Protein AF-A0A3L9GA65-F1 (afdb_monomer_lite)

Organism: Escherichia coli (NCBI:txid562)

Radius of gyration: 17.18 Å; chains: 1; bounding box: 43×44×36 Å

Foldseek 3Di:
DDDDPDQDDDPDGDDDDPVRVVVVVVLVVVLVVVCVVVVQQDAAEEEEEEQDLVLLLVLQVLLCVVVVHDFDPCCPQQFRHDPPNYTGGHCQGPNNPVVHDRCQQPVVSVLQVLLCLLVVLRAAEYEYEAEFAPNGYQQPLVSNLVSNVNSQVSDDPNRGHAYEYEYHDACPGNNGPVNSVCSCVVSVHHYDHDSNSRSSD

Secondary structure (DSSP, 8-state):
-PPPS-SEETTEE--SSHHHHHHHHHHHHHHHHHHHHH---S--EEEEEESSHHHHHHHHHHHHHHHT----TT-GGGEEEEETTEEEEETTSHHHHTTS--TTT--HHHHHHHHHGGG-TTEEEEEEEEE-STTS-S-HHHHHHHHHHHHHHTS-TTS--EEEEEEES-TTSTT-HHHHHHHHHHTT-EEESSHHHHTT-

pLDDT: mean 95.38, std 5.6, range [65.25, 98.88]

Structure (mmCIF, N/CA/C/O backbone):
data_AF-A0A3L9GA65-F1
#
_entry.id   AF-A0A3L9GA65-F1
#
loop_
_atom_site.group_PDB
_atom_site.id
_atom_site.type_symbol
_atom_site.label_atom_id
_atom_site.label_alt_id
_atom_site.label_comp_id
_atom_site.label_asym_id
_atom_site.label_entity_id
_atom_site.label_seq_id
_atom_site.pdbx_PDB_ins_code
_atom_site.Cartn_x
_atom_site.Cartn_y
_atom_site.Cartn_z
_atom_site.occupancy
_atom_site.B_iso_or_equiv
_atom_site.auth_seq_id
_atom_site.auth_comp_id
_atom_site.auth_asym_id
_atom_site.auth_atom_id
_atom_site.pdbx_PDB_model_num
ATOM 1 N N . GLY A 1 1 ? 26.719 -22.942 -3.211 1.00 67.19 1 GLY A N 1
ATOM 2 C CA . GLY A 1 1 ? 25.763 -22.760 -2.105 1.00 67.19 1 GLY A CA 1
ATOM 3 C C . GLY A 1 1 ? 24.755 -23.886 -2.145 1.00 67.19 1 GLY A C 1
ATOM 4 O O . GLY A 1 1 ? 24.632 -24.520 -3.186 1.00 67.19 1 GLY A O 1
ATOM 5 N N . TYR A 1 2 ? 24.085 -24.158 -1.030 1.00 85.12 2 TYR A N 1
ATOM 6 C CA . TYR A 1 2 ? 22.899 -25.015 -1.013 1.00 85.12 2 TYR A CA 1
ATOM 7 C C . TYR A 1 2 ? 21.704 -24.199 -1.522 1.00 85.12 2 TYR A C 1
ATOM 9 O O . TYR A 1 2 ? 21.506 -23.075 -1.062 1.00 85.12 2 TYR A O 1
ATOM 17 N N . THR A 1 3 ? 20.942 -24.739 -2.472 1.00 90.06 3 THR A N 1
ATOM 18 C CA . THR A 1 3 ? 19.689 -24.130 -2.934 1.00 90.06 3 THR A CA 1
ATOM 19 C C . THR A 1 3 ? 18.545 -24.774 -2.155 1.00 90.06 3 THR A C 1
ATOM 21 O O . THR A 1 3 ? 18.378 -25.991 -2.254 1.00 90.06 3 THR A O 1
ATOM 24 N N . PRO A 1 4 ? 17.791 -24.011 -1.349 1.00 91.38 4 PRO A N 1
ATOM 25 C CA . PRO A 1 4 ? 16.704 -24.566 -0.556 1.00 91.38 4 PRO A CA 1
ATOM 26 C C . PRO A 1 4 ? 15.535 -25.001 -1.450 1.00 91.38 4 PRO A C 1
ATOM 28 O O . PRO A 1 4 ? 15.331 -24.450 -2.529 1.00 91.38 4 PRO A O 1
ATOM 31 N N . ALA A 1 5 ? 14.761 -25.988 -0.991 1.00 91.69 5 ALA A N 1
ATOM 32 C CA . ALA A 1 5 ? 13.579 -26.473 -1.710 1.00 91.69 5 ALA A CA 1
ATOM 33 C C . ALA A 1 5 ? 12.437 -25.440 -1.737 1.00 91.69 5 ALA A C 1
ATOM 35 O O . ALA A 1 5 ? 11.670 -25.395 -2.694 1.00 91.69 5 ALA A O 1
ATOM 36 N N . VAL A 1 6 ? 12.351 -24.606 -0.698 1.00 93.31 6 VAL A N 1
ATOM 37 C CA . VAL A 1 6 ? 11.392 -23.505 -0.557 1.00 93.31 6 VAL A CA 1
ATOM 38 C C . VAL A 1 6 ? 12.113 -22.259 -0.046 1.00 93.31 6 VAL A C 1
ATOM 40 O O . VAL A 1 6 ? 13.107 -22.363 0.673 1.00 93.31 6 VAL A O 1
ATOM 43 N N . ALA A 1 7 ? 11.623 -21.071 -0.403 1.00 91.44 7 ALA A N 1
ATOM 44 C CA . ALA A 1 7 ? 12.199 -19.808 0.072 1.00 91.44 7 ALA A CA 1
ATOM 45 C C . ALA A 1 7 ? 11.846 -19.509 1.543 1.00 91.44 7 ALA A C 1
ATOM 47 O O . ALA A 1 7 ? 12.611 -18.848 2.249 1.00 91.44 7 ALA A O 1
ATOM 48 N N . ARG A 1 8 ? 10.700 -20.017 2.013 1.00 94.50 8 ARG A N 1
ATOM 49 C CA . ARG A 1 8 ? 10.168 -19.815 3.362 1.00 94.50 8 ARG A CA 1
ATOM 50 C C . ARG A 1 8 ? 9.441 -21.072 3.838 1.00 94.50 8 ARG A C 1
ATOM 52 O O . ARG A 1 8 ? 8.725 -21.687 3.054 1.00 94.50 8 ARG A O 1
ATOM 59 N N . ASP A 1 9 ? 9.610 -21.399 5.113 1.00 94.44 9 ASP A N 1
ATOM 60 C CA . ASP A 1 9 ? 8.838 -22.411 5.839 1.00 94.44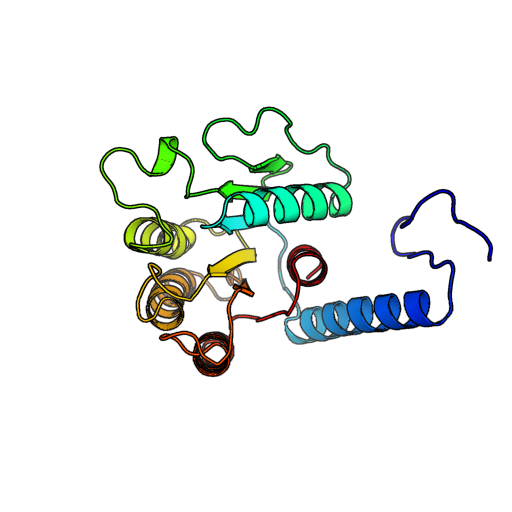 9 ASP A CA 1
ATOM 61 C C . ASP A 1 9 ? 8.438 -21.817 7.197 1.00 94.44 9 ASP A C 1
ATOM 63 O O . ASP A 1 9 ? 9.299 -21.457 7.999 1.00 94.44 9 ASP A O 1
ATOM 67 N N . GLU A 1 10 ? 7.139 -21.596 7.408 1.00 93.25 10 GLU A N 1
ATOM 68 C CA . GLU A 1 10 ? 6.583 -20.883 8.566 1.00 93.25 10 GLU A CA 1
ATOM 69 C C . GLU A 1 10 ? 7.275 -19.527 8.851 1.00 93.25 10 GLU A C 1
ATOM 71 O O . GLU A 1 10 ? 7.068 -18.537 8.134 1.00 93.25 10 GLU A O 1
ATOM 76 N N . ASN A 1 11 ? 8.077 -19.452 9.919 1.00 94.62 11 ASN A N 1
ATOM 77 C CA . ASN A 1 11 ? 8.844 -18.280 10.345 1.00 94.62 11 ASN A CA 1
ATOM 78 C C . ASN A 1 11 ? 10.329 -18.338 9.934 1.00 94.62 11 ASN A C 1
ATOM 80 O O . ASN A 1 11 ? 11.097 -17.443 10.294 1.00 94.62 11 ASN A O 1
ATOM 84 N N . VAL A 1 12 ? 10.740 -19.366 9.191 1.00 96.62 12 VAL A N 1
ATOM 85 C CA . VAL A 1 12 ? 12.110 -19.579 8.720 1.00 96.62 12 VAL A CA 1
ATOM 86 C C . VAL A 1 12 ? 12.232 -19.125 7.268 1.00 96.62 12 VAL A C 1
ATOM 88 O O . VAL A 1 12 ? 11.494 -19.571 6.394 1.00 96.62 12 VAL A O 1
ATOM 91 N N . TRP A 1 13 ? 13.195 -18.241 7.007 1.00 97.31 13 TRP A N 1
ATOM 92 C CA . TRP A 1 13 ? 13.540 -17.775 5.663 1.00 97.31 13 TRP A CA 1
ATOM 93 C C . TRP A 1 13 ? 14.889 -18.356 5.255 1.00 97.31 13 TRP A C 1
ATOM 95 O O . TRP A 1 13 ? 15.870 -18.236 5.994 1.00 97.31 13 TRP A O 1
ATOM 105 N N . PHE A 1 14 ? 14.943 -18.982 4.084 1.00 97.25 14 PHE A N 1
ATOM 106 C CA . PHE A 1 14 ? 16.155 -19.612 3.573 1.00 97.25 14 PHE A CA 1
ATOM 107 C C . PHE A 1 14 ? 16.901 -18.668 2.628 1.00 97.25 14 PHE A C 1
ATOM 109 O O . PHE A 1 14 ? 16.296 -17.926 1.862 1.00 97.25 14 PHE A O 1
ATOM 116 N N . ALA A 1 15 ? 18.231 -18.723 2.668 1.00 96.75 15 ALA A N 1
ATOM 117 C CA . ALA A 1 15 ? 19.115 -17.952 1.801 1.00 96.75 15 ALA A CA 1
ATOM 118 C C . ALA A 1 15 ? 20.251 -18.841 1.290 1.00 96.75 15 ALA A C 1
ATOM 120 O O . ALA A 1 15 ? 20.685 -19.775 1.967 1.00 96.75 15 ALA A O 1
ATOM 121 N N . SER A 1 16 ? 20.750 -18.529 0.100 1.00 96.25 16 SER A N 1
ATOM 122 C CA . SER A 1 16 ? 21.798 -19.287 -0.591 1.00 96.25 16 SER A CA 1
ATOM 123 C C . SER A 1 16 ? 23.161 -18.580 -0.591 1.00 96.25 16 SER A C 1
ATOM 125 O O . SER A 1 16 ? 24.183 -19.192 -0.925 1.00 96.25 16 SER A O 1
ATOM 127 N N . SER A 1 17 ? 23.192 -17.306 -0.177 1.00 96.12 17 SER A N 1
ATOM 128 C CA . SER A 1 17 ? 24.398 -16.485 -0.031 1.00 96.12 17 SER A CA 1
ATOM 129 C C . SER A 1 17 ? 24.372 -15.624 1.240 1.00 96.12 17 SER A C 1
ATOM 131 O O . SER A 1 17 ? 23.317 -15.377 1.822 1.00 96.12 17 SER A O 1
ATOM 133 N N . LEU A 1 18 ? 25.549 -15.160 1.679 1.00 97.50 18 LEU A N 1
ATOM 134 C CA . LEU A 1 18 ? 25.689 -14.337 2.888 1.00 97.50 18 LEU A CA 1
ATOM 135 C C . LEU A 1 18 ? 24.998 -12.970 2.759 1.00 97.50 18 LEU A C 1
ATOM 137 O O . LEU A 1 18 ? 24.344 -12.530 3.700 1.00 97.50 18 LEU A O 1
ATOM 141 N N . ASP A 1 19 ? 25.128 -12.314 1.603 1.00 97.81 19 ASP A N 1
ATOM 142 C CA . ASP A 1 19 ? 24.488 -11.019 1.334 1.00 97.81 19 ASP A CA 1
ATOM 143 C C . ASP A 1 19 ? 22.956 -11.142 1.298 1.00 97.81 19 ASP A C 1
ATOM 145 O O . ASP A 1 19 ? 22.248 -10.375 1.949 1.00 97.81 19 ASP A O 1
ATOM 149 N N . GLU A 1 20 ? 22.440 -12.180 0.634 1.00 97.00 20 GLU A N 1
ATOM 150 C CA . GLU A 1 20 ? 21.007 -12.483 0.612 1.00 97.00 20 GLU A CA 1
ATOM 151 C C . GLU A 1 20 ? 20.456 -12.714 2.026 1.00 97.00 20 GLU A C 1
ATOM 153 O O . GLU A 1 20 ? 19.428 -12.137 2.390 1.00 97.00 20 GLU A O 1
ATOM 158 N N . ALA A 1 21 ? 21.169 -13.502 2.840 1.00 97.62 21 ALA A N 1
ATOM 159 C CA . ALA A 1 21 ? 20.804 -13.746 4.232 1.00 97.62 21 ALA A CA 1
ATOM 160 C C . ALA A 1 21 ? 20.762 -12.440 5.042 1.00 97.62 21 ALA A C 1
ATOM 162 O O . ALA A 1 21 ? 19.819 -12.213 5.801 1.00 97.62 21 ALA A O 1
ATOM 163 N N . ALA A 1 22 ? 21.745 -11.552 4.852 1.00 98.19 22 ALA A N 1
ATOM 164 C CA . ALA A 1 22 ? 21.785 -10.254 5.518 1.00 98.19 22 ALA A CA 1
ATOM 165 C C . ALA A 1 22 ? 20.621 -9.346 5.086 1.00 98.19 22 ALA A C 1
ATOM 167 O O . ALA A 1 22 ? 19.957 -8.751 5.936 1.00 98.19 22 ALA A O 1
ATOM 168 N N . ARG A 1 23 ? 20.310 -9.276 3.784 1.00 98.12 23 ARG A N 1
ATOM 169 C CA . ARG A 1 23 ? 19.188 -8.481 3.259 1.00 98.12 23 ARG A CA 1
ATOM 170 C C . ARG A 1 23 ? 17.845 -8.956 3.818 1.00 98.12 23 ARG A C 1
ATOM 172 O O . ARG A 1 23 ? 17.035 -8.121 4.228 1.00 98.12 23 ARG A O 1
ATOM 179 N N . LEU A 1 24 ? 17.625 -10.273 3.867 1.00 98.00 24 LEU A N 1
ATOM 180 C CA . LEU A 1 24 ? 16.434 -10.878 4.474 1.00 98.00 24 LEU A CA 1
ATOM 181 C C . LEU A 1 24 ? 16.360 -10.582 5.974 1.00 98.00 24 LEU A C 1
ATOM 183 O O . LEU A 1 24 ? 15.325 -10.127 6.453 1.00 98.00 24 LEU A O 1
ATOM 187 N N . ALA A 1 25 ? 17.463 -10.745 6.708 1.00 98.19 25 ALA A N 1
ATOM 188 C CA . ALA A 1 25 ? 17.511 -10.428 8.134 1.00 98.19 25 ALA A CA 1
ATOM 189 C C . ALA A 1 25 ? 17.179 -8.952 8.410 1.00 98.19 25 ALA A C 1
ATOM 191 O O . ALA A 1 25 ? 16.400 -8.650 9.314 1.00 98.19 25 ALA A O 1
ATOM 192 N N . CYS A 1 26 ? 17.706 -8.020 7.609 1.00 98.31 26 CYS A N 1
ATOM 193 C CA . CYS A 1 26 ? 17.377 -6.601 7.729 1.00 98.31 26 CYS A CA 1
ATOM 194 C C . CYS A 1 26 ? 15.901 -6.312 7.420 1.00 98.31 26 CYS A C 1
ATOM 196 O O . CYS A 1 26 ? 15.298 -5.503 8.121 1.00 98.31 26 CYS A O 1
ATOM 198 N N . LEU A 1 27 ? 15.316 -6.958 6.404 1.00 98.12 27 LEU A N 1
ATOM 199 C CA . LEU A 1 27 ? 13.887 -6.842 6.089 1.00 98.12 27 LEU A CA 1
ATOM 200 C C . LEU A 1 27 ? 13.019 -7.308 7.266 1.00 98.12 27 LEU A C 1
ATOM 202 O O . LEU A 1 27 ? 12.190 -6.545 7.759 1.00 98.12 27 LEU A O 1
ATOM 206 N N . LEU A 1 28 ? 13.262 -8.525 7.760 1.00 98.00 28 LEU A N 1
ATOM 207 C CA . LEU A 1 28 ? 12.523 -9.103 8.885 1.00 98.00 28 LEU A CA 1
ATOM 208 C C . LEU A 1 28 ? 12.680 -8.268 10.159 1.00 98.00 28 LEU A C 1
ATOM 210 O O . LEU A 1 28 ? 11.716 -8.082 10.902 1.00 98.00 28 LEU A O 1
ATOM 214 N N . SER A 1 29 ? 13.877 -7.721 10.389 1.00 98.25 29 SER A N 1
ATOM 215 C CA . SER A 1 29 ? 14.158 -6.827 11.511 1.00 98.25 29 SER A CA 1
ATOM 216 C C . SER A 1 29 ? 13.338 -5.536 11.438 1.00 98.25 29 SER A C 1
ATOM 218 O O . SER A 1 29 ? 12.686 -5.185 12.420 1.00 98.25 29 SER A O 1
ATOM 220 N N . ARG A 1 30 ? 13.291 -4.858 10.279 1.00 97.94 30 ARG A N 1
ATOM 221 C CA . ARG A 1 30 ? 12.487 -3.632 10.101 1.00 97.94 30 ARG A CA 1
ATOM 222 C C . ARG A 1 30 ? 10.999 -3.884 10.321 1.00 97.94 30 ARG A C 1
ATOM 224 O O . ARG A 1 30 ? 10.368 -3.140 11.072 1.00 97.94 30 ARG A O 1
ATOM 231 N N . VAL A 1 31 ? 10.466 -4.951 9.721 1.00 96.94 31 VAL A N 1
ATOM 232 C CA . VAL A 1 31 ? 9.058 -5.344 9.882 1.00 96.94 31 VAL A CA 1
ATOM 233 C C . VAL A 1 31 ? 8.740 -5.630 11.349 1.00 96.94 31 VAL A C 1
ATOM 235 O O . VAL A 1 31 ? 7.813 -5.050 11.910 1.00 96.94 31 VAL A O 1
ATOM 238 N N . THR A 1 32 ? 9.555 -6.459 12.005 1.00 97.12 32 THR A N 1
ATOM 239 C CA . THR A 1 32 ? 9.359 -6.821 13.417 1.00 97.12 32 THR A CA 1
ATOM 240 C C . THR A 1 32 ? 9.453 -5.600 14.328 1.00 97.12 32 THR A C 1
ATOM 242 O O . THR A 1 32 ? 8.609 -5.416 15.203 1.00 97.12 32 THR A O 1
ATOM 245 N N . ALA A 1 33 ? 10.445 -4.731 14.114 1.00 96.75 33 ALA A N 1
ATOM 246 C CA . ALA A 1 33 ? 10.622 -3.516 14.902 1.00 96.75 33 ALA A CA 1
ATOM 247 C C . ALA A 1 33 ? 9.409 -2.585 14.785 1.00 96.75 33 ALA A C 1
ATOM 249 O O . ALA A 1 33 ? 8.899 -2.109 15.800 1.00 96.75 33 ALA A O 1
ATOM 250 N N . ARG A 1 34 ? 8.904 -2.366 13.564 1.00 95.75 34 ARG A N 1
ATOM 251 C CA . ARG A 1 34 ? 7.749 -1.494 13.331 1.00 95.75 34 ARG A CA 1
ATOM 252 C C . ARG A 1 34 ? 6.460 -2.103 13.887 1.00 95.75 34 ARG A C 1
ATOM 254 O O . ARG A 1 34 ? 5.726 -1.407 14.583 1.00 95.75 34 ARG A O 1
ATOM 261 N N . ARG A 1 35 ? 6.221 -3.403 13.680 1.00 94.94 35 ARG A N 1
ATOM 262 C CA . ARG A 1 35 ? 5.079 -4.117 14.276 1.00 94.94 35 ARG A CA 1
ATOM 263 C C . ARG A 1 35 ? 5.087 -4.034 15.805 1.00 94.94 35 ARG A C 1
ATOM 265 O O . ARG A 1 35 ? 4.041 -3.791 16.402 1.00 94.94 35 ARG A O 1
ATOM 272 N N . ASN A 1 36 ? 6.251 -4.189 16.436 1.00 95.38 36 ASN A N 1
ATOM 273 C CA . ASN A 1 36 ? 6.391 -4.087 17.891 1.00 95.38 36 ASN A CA 1
ATOM 274 C C . ASN A 1 36 ? 6.159 -2.661 18.406 1.00 95.38 36 ASN A C 1
ATOM 276 O O . ASN A 1 36 ? 5.580 -2.499 19.475 1.00 95.38 36 ASN A O 1
ATOM 280 N N . ALA A 1 37 ? 6.580 -1.639 17.655 1.00 93.38 37 ALA A N 1
ATOM 281 C CA . ALA A 1 37 ? 6.326 -0.241 18.000 1.00 93.38 37 ALA A CA 1
ATOM 282 C C . ALA A 1 37 ? 4.838 0.133 17.883 1.00 93.38 37 ALA A C 1
ATOM 284 O O . ALA A 1 37 ? 4.342 0.916 18.687 1.00 93.38 37 ALA A O 1
ATOM 285 N N . ILE A 1 38 ? 4.129 -0.440 16.903 1.00 91.25 38 ILE A N 1
ATOM 286 C CA . ILE A 1 38 ? 2.681 -0.255 16.727 1.00 91.25 38 ILE A CA 1
ATOM 287 C C . ILE A 1 38 ? 1.886 -1.014 17.802 1.00 91.25 38 ILE A C 1
ATOM 289 O O . ILE A 1 38 ? 0.867 -0.511 18.267 1.00 91.25 38 ILE A O 1
ATOM 293 N N . ALA A 1 39 ? 2.343 -2.215 18.180 1.00 88.81 39 ALA A N 1
ATOM 294 C CA . ALA A 1 39 ? 1.694 -3.112 19.141 1.00 88.81 39 ALA A CA 1
ATOM 295 C C . ALA A 1 39 ? 0.189 -3.328 18.846 1.00 88.81 39 ALA A C 1
ATOM 297 O O . ALA A 1 39 ? -0.665 -2.925 19.639 1.00 88.81 39 ALA A O 1
ATOM 298 N N . PRO A 1 40 ? -0.167 -3.946 17.699 1.00 84.62 40 PRO A N 1
ATOM 299 C CA . PRO A 1 40 ? -1.559 -4.079 17.280 1.00 84.62 40 PRO A CA 1
ATOM 300 C C . PRO A 1 40 ? -2.388 -4.860 18.308 1.00 84.62 40 PRO A C 1
ATOM 302 O O . PRO A 1 40 ? -2.044 -5.977 18.691 1.00 84.62 40 PRO A O 1
ATOM 305 N N . VAL A 1 41 ? -3.502 -4.262 18.736 1.00 80.56 41 VAL A N 1
ATOM 306 C CA . VAL A 1 41 ? -4.331 -4.743 19.859 1.00 80.56 41 VAL A CA 1
ATOM 307 C C . VAL A 1 41 ? -5.476 -5.678 19.448 1.00 80.56 41 VAL A C 1
ATOM 309 O O . VAL A 1 41 ? -6.121 -6.275 20.307 1.00 80.56 41 VAL A O 1
ATOM 312 N N . SER A 1 42 ? -5.756 -5.804 18.149 1.00 86.31 42 SER A N 1
ATOM 313 C CA . SER A 1 42 ? -6.861 -6.608 17.612 1.00 86.31 42 SER A CA 1
ATOM 314 C C . SER A 1 42 ? -6.579 -7.085 16.186 1.00 86.31 42 SER A C 1
ATOM 316 O O . SER A 1 42 ? -5.905 -6.399 15.412 1.00 86.31 42 SER A O 1
ATOM 318 N N . SER A 1 43 ? -7.102 -8.264 15.843 1.00 92.00 43 SER A N 1
ATOM 319 C CA . SER A 1 43 ? -7.040 -8.831 14.494 1.00 92.00 43 SER A CA 1
ATOM 320 C C . SER A 1 43 ? -8.047 -8.174 13.545 1.00 92.00 43 SER A C 1
ATOM 322 O O . SER A 1 43 ? -8.963 -7.464 13.961 1.00 92.00 43 SER A O 1
ATOM 324 N N . GLY A 1 44 ? -7.869 -8.426 12.250 1.00 95.56 44 GLY A N 1
ATOM 325 C CA . GLY A 1 44 ? -8.829 -8.117 11.196 1.00 95.56 44 GLY A CA 1
ATOM 326 C C . GLY A 1 44 ? -8.143 -8.074 9.835 1.00 95.56 44 GLY A C 1
ATOM 327 O O . GLY A 1 44 ? -7.075 -8.658 9.663 1.00 95.56 44 GLY A O 1
ATOM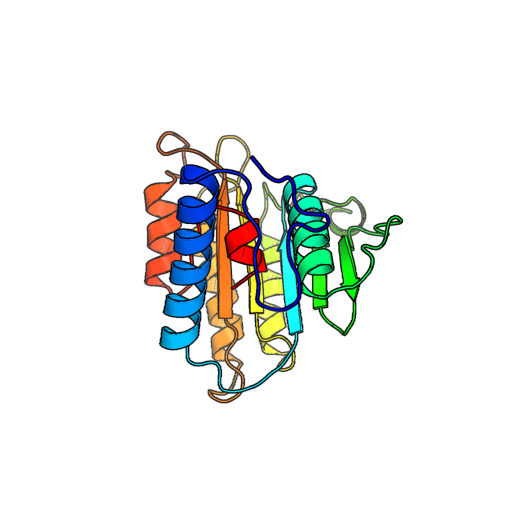 328 N N . PHE A 1 45 ? -8.764 -7.402 8.874 1.00 97.88 45 PHE A N 1
ATOM 329 C CA . PHE A 1 45 ? -8.449 -7.582 7.462 1.00 97.88 45 PHE A CA 1
ATOM 330 C C . PHE A 1 45 ? -7.539 -6.500 6.882 1.00 97.88 45 PHE A C 1
ATOM 332 O O . PHE A 1 45 ? -7.442 -5.379 7.402 1.00 97.88 45 PHE A O 1
ATOM 339 N N . ILE A 1 46 ? -6.910 -6.861 5.765 1.00 98.44 46 ILE A N 1
ATOM 340 C CA . ILE A 1 46 ? -6.099 -5.984 4.918 1.00 98.44 46 ILE A CA 1
ATOM 341 C C . ILE A 1 46 ? -6.976 -5.522 3.756 1.00 98.44 46 ILE A C 1
ATOM 343 O O . ILE A 1 46 ? -7.680 -6.330 3.159 1.00 98.44 46 ILE A O 1
ATOM 347 N N . CYS A 1 47 ? -6.922 -4.237 3.427 1.00 98.69 47 CYS A N 1
ATOM 348 C CA . CYS A 1 47 ? -7.515 -3.678 2.220 1.00 98.69 47 CYS A CA 1
ATOM 349 C C . CYS A 1 47 ? -6.441 -2.894 1.461 1.00 98.69 47 CYS A C 1
ATOM 351 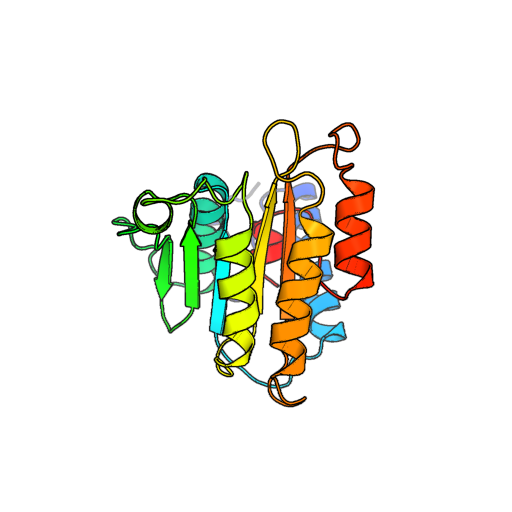O O . CYS A 1 47 ? -5.954 -1.877 1.947 1.00 98.69 47 CYS A O 1
ATOM 353 N N . GLY A 1 48 ? -6.043 -3.368 0.287 1.00 98.69 48 GLY A N 1
ATOM 354 C CA . GLY A 1 48 ? -5.173 -2.653 -0.635 1.00 98.69 48 GLY A CA 1
ATOM 355 C C . GLY A 1 48 ? -5.993 -1.868 -1.639 1.00 98.69 48 GLY A C 1
ATOM 356 O O . GLY A 1 48 ? -6.808 -2.447 -2.349 1.00 98.69 48 GLY A O 1
ATOM 357 N N . LEU A 1 49 ? -5.764 -0.560 -1.712 1.00 98.75 49 LEU A N 1
ATOM 358 C CA . LEU A 1 49 ? -6.405 0.324 -2.682 1.00 98.75 49 LEU A CA 1
ATOM 359 C C . LEU A 1 49 ? -5.323 0.897 -3.587 1.00 98.75 49 LEU A C 1
ATOM 361 O O . LEU A 1 49 ? -4.743 1.937 -3.262 1.00 98.75 49 LEU A O 1
ATOM 365 N N . TYR A 1 50 ? -5.031 0.202 -4.683 1.00 98.62 50 TYR A N 1
ATOM 366 C CA . TYR A 1 50 ? -3.931 0.526 -5.582 1.00 98.62 50 TYR A CA 1
ATOM 367 C C . TYR A 1 50 ? -4.387 1.348 -6.788 1.00 98.62 50 TYR A C 1
ATOM 369 O O . TYR A 1 50 ? -5.535 1.259 -7.216 1.00 98.62 50 TYR A O 1
ATOM 377 N N . THR A 1 51 ? -3.485 2.166 -7.327 1.00 97.56 51 THR A N 1
ATOM 378 C CA . THR A 1 51 ? -3.724 2.978 -8.532 1.00 97.56 51 THR A CA 1
ATOM 379 C C . THR A 1 51 ? -2.958 2.495 -9.759 1.00 97.56 51 THR A C 1
ATOM 381 O O . THR A 1 51 ? -3.372 2.800 -10.873 1.00 97.56 51 THR A O 1
ATOM 384 N N . GLY A 1 52 ? -1.848 1.775 -9.572 1.00 95.75 52 GLY A N 1
ATOM 385 C CA . GLY A 1 52 ? -1.110 1.112 -10.642 1.00 95.75 52 GLY A CA 1
ATOM 386 C C . GLY A 1 52 ? -1.348 -0.397 -10.648 1.00 95.75 52 GLY A C 1
ATOM 387 O O . GLY A 1 52 ? -0.932 -1.085 -9.714 1.00 95.75 52 GLY A O 1
ATOM 388 N N . GLY A 1 53 ? -1.922 -0.926 -11.731 1.00 95.00 53 GLY A N 1
ATOM 389 C CA . GLY A 1 53 ? -2.302 -2.340 -11.825 1.00 95.00 53 GLY A CA 1
ATOM 390 C C . GLY A 1 53 ? -1.162 -3.339 -11.614 1.00 95.00 53 GLY A C 1
ATOM 391 O O . GLY A 1 53 ? -1.324 -4.304 -10.875 1.00 95.00 53 GLY A O 1
ATOM 392 N N . THR A 1 54 ? 0.041 -3.088 -12.147 1.00 96.50 54 THR A N 1
ATOM 393 C CA . THR A 1 54 ? 1.200 -3.971 -11.890 1.00 96.50 54 THR A CA 1
ATOM 394 C C . THR A 1 54 ? 1.594 -3.999 -10.412 1.00 96.50 54 THR A C 1
ATOM 396 O O . THR A 1 54 ? 1.952 -5.052 -9.893 1.00 96.50 54 THR A O 1
ATOM 399 N N . LEU A 1 55 ? 1.504 -2.859 -9.717 1.00 98.19 55 LEU A N 1
ATOM 400 C CA . LEU A 1 55 ? 1.801 -2.787 -8.284 1.00 98.19 55 LEU A CA 1
ATOM 401 C C . LEU A 1 55 ? 0.737 -3.531 -7.471 1.00 98.19 55 LEU A C 1
ATOM 403 O O . LEU A 1 55 ? 1.079 -4.209 -6.505 1.00 98.19 55 LEU A O 1
ATOM 407 N N . ALA A 1 56 ? -0.530 -3.430 -7.884 1.00 97.50 56 ALA A N 1
ATOM 408 C CA . ALA A 1 56 ? -1.639 -4.162 -7.283 1.00 97.50 56 ALA A CA 1
ATOM 409 C C . ALA A 1 56 ? -1.460 -5.681 -7.442 1.00 97.50 56 ALA A C 1
ATOM 411 O O . ALA A 1 56 ? -1.546 -6.413 -6.458 1.00 97.50 56 ALA A O 1
ATOM 412 N N . ALA A 1 57 ? -1.136 -6.145 -8.652 1.00 95.75 57 ALA A N 1
ATOM 413 C CA . ALA A 1 57 ? -0.919 -7.558 -8.952 1.00 95.75 57 ALA A CA 1
ATOM 414 C C . ALA A 1 57 ? 0.290 -8.143 -8.197 1.00 95.75 57 ALA A C 1
ATOM 416 O O . ALA A 1 57 ? 0.197 -9.222 -7.614 1.00 95.75 57 ALA A O 1
ATOM 417 N N . GLU A 1 58 ? 1.420 -7.425 -8.140 1.00 97.31 58 GLU A N 1
ATOM 418 C CA . GLU A 1 58 ? 2.587 -7.879 -7.370 1.00 97.31 58 GLU A CA 1
ATOM 419 C C . GLU A 1 58 ? 2.283 -7.922 -5.864 1.00 97.31 58 GLU A C 1
ATOM 421 O O . GLU A 1 58 ? 2.612 -8.903 -5.195 1.00 97.31 58 GLU A O 1
ATOM 426 N N . ALA A 1 59 ? 1.608 -6.900 -5.327 1.00 97.94 59 ALA A N 1
ATOM 427 C CA . ALA A 1 59 ? 1.197 -6.884 -3.925 1.00 97.94 59 ALA A CA 1
ATOM 428 C C . ALA A 1 59 ? 0.239 -8.039 -3.590 1.00 97.94 59 ALA A C 1
ATOM 430 O O . ALA A 1 59 ? 0.384 -8.659 -2.537 1.00 97.94 59 ALA A O 1
ATOM 431 N N . ALA A 1 60 ? -0.700 -8.349 -4.488 1.00 96.62 60 ALA A N 1
ATOM 432 C CA . ALA A 1 60 ? -1.611 -9.479 -4.355 1.00 96.62 60 ALA A CA 1
ATOM 433 C C . ALA A 1 60 ? -0.866 -10.816 -4.309 1.00 96.62 60 ALA A C 1
ATOM 435 O O . ALA A 1 60 ? -1.064 -11.576 -3.365 1.00 96.62 60 ALA A O 1
ATOM 436 N N . GLY A 1 61 ? 0.047 -11.073 -5.252 1.00 95.56 61 GLY A N 1
ATOM 437 C CA . GLY A 1 61 ? 0.835 -12.309 -5.272 1.00 95.56 61 GLY A CA 1
ATOM 438 C C . GLY A 1 61 ? 1.734 -12.473 -4.041 1.00 95.56 61 GLY A C 1
ATOM 439 O O . GLY A 1 61 ? 1.808 -13.555 -3.458 1.00 95.56 61 GLY A O 1
ATOM 440 N N . LEU A 1 62 ? 2.381 -11.389 -3.594 1.00 96.81 62 LEU A N 1
ATOM 441 C CA . LEU A 1 62 ? 3.195 -11.396 -2.374 1.00 96.81 62 LEU A CA 1
ATOM 442 C C . LEU A 1 62 ? 2.348 -11.679 -1.128 1.00 96.81 62 LEU A C 1
ATOM 444 O O . LEU A 1 62 ? 2.716 -12.526 -0.312 1.00 96.81 62 LEU A O 1
ATOM 448 N N . LEU A 1 63 ? 1.206 -10.999 -0.987 1.00 96.75 63 LEU A N 1
ATOM 449 C CA . LEU A 1 63 ? 0.312 -11.192 0.151 1.00 96.75 63 LEU A CA 1
ATOM 450 C C . LEU A 1 63 ? -0.307 -12.596 0.154 1.00 96.75 63 LEU A C 1
ATOM 452 O O . LEU A 1 63 ? -0.342 -13.233 1.205 1.00 96.75 63 LEU A O 1
ATOM 456 N N . ALA A 1 64 ? -0.718 -13.110 -1.007 1.00 95.38 64 ALA A N 1
ATOM 457 C CA . ALA A 1 64 ? -1.219 -14.473 -1.158 1.00 95.38 64 ALA A CA 1
ATOM 458 C C . ALA A 1 64 ? -0.181 -15.503 -0.677 1.00 95.38 64 ALA A C 1
ATOM 460 O O . ALA A 1 64 ? -0.481 -16.353 0.163 1.00 95.38 64 ALA A O 1
ATOM 461 N N . GLY A 1 65 ? 1.083 -15.337 -1.087 1.00 94.44 65 GLY A N 1
ATOM 462 C CA . GLY A 1 65 ? 2.196 -16.163 -0.617 1.00 94.44 65 GLY A CA 1
ATOM 463 C C . GLY A 1 65 ? 2.464 -16.056 0.891 1.00 94.44 65 GLY A C 1
ATOM 464 O O . GLY A 1 65 ? 2.861 -17.039 1.516 1.00 94.44 65 GLY A O 1
ATOM 465 N N . HIS A 1 66 ? 2.230 -14.894 1.511 1.00 94.25 66 HIS A N 1
ATOM 466 C CA . HIS A 1 66 ? 2.346 -14.733 2.966 1.00 94.25 66 HIS A CA 1
ATOM 467 C C . HIS A 1 66 ? 1.202 -15.390 3.746 1.00 94.25 66 HIS A C 1
ATOM 469 O O . HIS A 1 66 ? 1.436 -15.836 4.872 1.00 94.25 66 HIS A O 1
ATOM 475 N N . LEU A 1 67 ? -0.002 -15.422 3.169 1.00 92.50 67 LEU A N 1
ATOM 476 C CA . LEU A 1 67 ? -1.203 -16.019 3.758 1.00 92.50 67 LEU A CA 1
ATOM 477 C C . LEU A 1 67 ? -1.321 -17.525 3.469 1.00 92.50 67 LEU A C 1
ATOM 479 O O . LEU A 1 67 ? -2.058 -18.215 4.166 1.00 92.50 67 LEU A O 1
ATOM 483 N N . GLY A 1 68 ? -0.581 -18.044 2.483 1.00 92.75 68 GLY A N 1
ATOM 484 C CA . GLY A 1 68 ? -0.693 -19.437 2.045 1.00 92.75 68 GLY A CA 1
ATOM 485 C C . GLY A 1 68 ? -1.980 -19.708 1.264 1.00 92.75 68 GLY A C 1
ATOM 486 O O . GLY A 1 68 ? -2.532 -20.802 1.358 1.00 92.75 68 GLY A O 1
ATOM 487 N N . VAL A 1 69 ? -2.466 -18.705 0.530 1.00 91.25 69 VAL A N 1
ATOM 488 C CA . VAL A 1 69 ? -3.663 -18.782 -0.318 1.00 91.25 69 VAL A CA 1
ATOM 489 C C . VAL A 1 69 ? -3.268 -18.651 -1.786 1.00 91.25 69 VAL A C 1
ATOM 491 O O . VAL A 1 69 ? -2.229 -18.074 -2.106 1.00 91.25 69 VAL A O 1
ATOM 494 N N . GLU A 1 70 ? -4.097 -19.178 -2.680 1.00 81.06 70 GLU A N 1
ATOM 495 C CA . GLU A 1 70 ? -3.922 -18.987 -4.121 1.00 81.06 70 GLU A CA 1
ATOM 496 C C . GLU A 1 70 ? -4.370 -17.570 -4.509 1.00 81.06 70 GLU A C 1
ATOM 498 O O . GLU A 1 70 ? -5.405 -17.090 -4.038 1.00 81.06 70 GLU A O 1
ATOM 503 N N . ALA A 1 71 ? -3.596 -16.895 -5.360 1.00 69.25 71 ALA A N 1
ATOM 504 C CA . ALA A 1 71 ? -4.057 -15.663 -5.994 1.00 69.25 71 ALA A CA 1
ATOM 505 C C . ALA A 1 71 ? -5.137 -16.010 -7.037 1.00 69.25 71 ALA A C 1
ATOM 507 O O . ALA A 1 71 ? -5.042 -17.035 -7.711 1.00 69.25 71 ALA A O 1
ATOM 508 N N . ASP A 1 72 ? -6.181 -15.189 -7.155 1.00 68.44 72 ASP A N 1
ATOM 509 C CA . ASP A 1 72 ? -7.241 -15.418 -8.142 1.00 68.44 72 ASP A CA 1
ATOM 510 C C . ASP A 1 72 ? -6.756 -15.015 -9.537 1.00 68.44 72 ASP A C 1
ATOM 512 O O . ASP A 1 72 ? -6.735 -13.836 -9.870 1.00 68.44 72 ASP A O 1
ATOM 516 N N . ASP A 1 73 ? -6.429 -15.993 -10.380 1.00 65.25 73 ASP A N 1
ATOM 517 C CA . ASP A 1 73 ? -5.957 -15.760 -11.749 1.00 65.25 73 ASP A CA 1
ATOM 518 C C . ASP A 1 73 ? -6.924 -14.928 -12.612 1.00 65.25 73 ASP A C 1
ATOM 520 O O . ASP A 1 73 ? -6.504 -14.303 -13.594 1.00 65.25 73 ASP A O 1
ATOM 524 N N . THR A 1 74 ? -8.222 -14.923 -12.286 1.00 69.56 74 THR A N 1
ATOM 525 C CA . THR A 1 74 ? -9.241 -14.255 -13.105 1.00 69.56 74 THR A CA 1
ATOM 526 C C . THR A 1 74 ? -9.311 -12.750 -12.876 1.00 69.56 74 THR A C 1
ATOM 528 O O . THR A 1 74 ? -9.788 -12.043 -13.767 1.00 69.56 74 THR A O 1
ATOM 531 N N . HIS A 1 75 ? -8.816 -12.268 -11.727 1.00 77.19 75 HIS A N 1
ATOM 532 C CA . HIS A 1 75 ? -8.715 -10.858 -11.337 1.00 77.19 75 HIS A CA 1
ATOM 533 C C . HIS A 1 75 ? -9.922 -9.992 -11.763 1.00 77.19 75 HIS A C 1
ATOM 535 O O . HIS A 1 75 ? -9.779 -8.892 -12.308 1.00 77.19 75 HIS A O 1
ATOM 541 N N . HIS A 1 76 ? -11.138 -10.518 -11.596 1.00 84.31 76 HIS A N 1
ATOM 542 C CA . HIS A 1 76 ? -12.334 -9.946 -12.209 1.00 84.31 76 HIS A CA 1
ATOM 543 C C . HIS A 1 76 ? -12.645 -8.550 -11.638 1.00 84.31 76 HIS A C 1
ATOM 545 O O . HIS A 1 76 ? -12.730 -8.373 -10.423 1.00 84.31 76 HIS A O 1
ATOM 551 N N . HIS A 1 77 ? -12.870 -7.561 -12.513 1.00 90.38 77 HIS A N 1
ATOM 552 C CA . HIS A 1 77 ? -13.188 -6.171 -12.137 1.00 90.38 77 HIS A CA 1
ATOM 553 C C . HIS A 1 77 ? -12.145 -5.515 -11.210 1.00 90.38 77 HIS A C 1
ATOM 555 O O . HIS A 1 77 ? -12.499 -4.890 -10.205 1.00 90.38 77 HIS A O 1
ATOM 561 N N . GLY A 1 78 ? -10.856 -5.701 -11.498 1.00 91.06 78 GLY A N 1
ATOM 562 C CA . GLY A 1 78 ? -9.770 -5.105 -10.719 1.00 91.06 78 GLY A CA 1
ATOM 563 C C . GLY A 1 78 ? -9.564 -5.716 -9.327 1.00 91.06 78 GLY A C 1
ATOM 564 O O . GLY A 1 78 ? -8.744 -5.210 -8.564 1.00 91.06 78 GLY A O 1
ATOM 565 N N . MET A 1 79 ? -10.280 -6.781 -8.951 1.00 95.25 79 MET A N 1
ATOM 566 C CA . MET A 1 79 ? -10.040 -7.482 -7.687 1.00 95.25 79 MET A CA 1
ATOM 567 C C . MET A 1 79 ? -8.806 -8.375 -7.823 1.00 95.25 79 MET A C 1
ATOM 569 O O . MET A 1 79 ? -8.878 -9.442 -8.419 1.00 95.25 79 MET A O 1
ATOM 573 N N . MET A 1 80 ? -7.671 -7.932 -7.283 1.00 94.81 80 MET A N 1
ATOM 574 C CA . MET A 1 80 ? -6.389 -8.623 -7.435 1.00 94.81 80 MET A CA 1
ATOM 575 C C . MET A 1 80 ? -6.198 -9.768 -6.426 1.00 94.81 80 MET A C 1
ATOM 577 O O . MET A 1 80 ? -5.482 -10.728 -6.684 1.00 94.81 80 MET A O 1
ATOM 581 N N . LEU A 1 81 ? -6.829 -9.661 -5.257 1.00 95.12 81 LEU A N 1
ATOM 582 C CA . LEU A 1 81 ? -6.882 -10.704 -4.234 1.00 95.12 81 LEU A CA 1
ATOM 583 C C . LEU A 1 81 ? -8.181 -10.539 -3.452 1.00 95.12 81 LEU A C 1
ATOM 585 O O . LEU A 1 81 ? -8.471 -9.424 -3.028 1.00 95.12 81 LEU A O 1
ATOM 589 N N . ASP A 1 82 ? -8.904 -11.630 -3.212 1.00 94.31 82 ASP A N 1
ATOM 590 C CA . ASP A 1 82 ? -10.004 -11.695 -2.243 1.00 94.31 82 ASP A CA 1
ATOM 591 C C . ASP A 1 82 ? -9.951 -13.045 -1.514 1.00 94.31 82 ASP A C 1
ATOM 593 O O . ASP A 1 82 ? -10.408 -14.068 -2.025 1.00 94.31 82 ASP A O 1
ATOM 597 N N . ALA A 1 83 ? -9.309 -13.065 -0.345 1.00 93.25 83 ALA A N 1
ATOM 598 C CA . ALA A 1 83 ? -9.067 -14.287 0.417 1.00 93.25 83 ALA A CA 1
ATOM 599 C C . ALA A 1 83 ? -9.156 -14.018 1.920 1.00 93.25 83 ALA A C 1
ATOM 601 O O . ALA A 1 83 ? -8.530 -13.091 2.434 1.00 93.25 83 ALA A O 1
ATOM 602 N N . ASP A 1 84 ? -9.950 -14.819 2.635 1.00 90.56 84 ASP A N 1
ATOM 603 C CA . ASP A 1 84 ? -10.147 -14.718 4.089 1.00 90.56 84 ASP A CA 1
ATOM 604 C C . ASP A 1 84 ? -10.515 -13.300 4.582 1.00 90.56 84 ASP A C 1
ATOM 606 O O . ASP A 1 84 ? -10.189 -12.896 5.697 1.00 90.56 84 ASP A O 1
ATOM 610 N N . GLY A 1 85 ? -11.206 -12.524 3.738 1.00 93.69 85 GLY A N 1
ATOM 611 C CA . GLY A 1 85 ? -11.588 -11.133 3.998 1.00 93.69 85 GLY A CA 1
ATOM 612 C C . GLY A 1 85 ? -10.496 -10.097 3.702 1.00 93.69 85 GLY A C 1
ATOM 613 O O . GLY A 1 85 ? -10.780 -8.899 3.767 1.00 93.69 85 GLY A O 1
ATOM 614 N N . HIS A 1 86 ? -9.275 -10.522 3.364 1.00 97.12 86 HIS A N 1
ATOM 615 C CA . HIS A 1 86 ? -8.212 -9.659 2.853 1.00 97.12 86 HIS A CA 1
ATOM 616 C C . HIS A 1 86 ? -8.440 -9.361 1.373 1.00 97.12 86 HIS A C 1
ATOM 618 O O . HIS A 1 86 ? -8.690 -10.271 0.587 1.00 97.12 86 HIS A O 1
ATOM 624 N N . GLN A 1 87 ? -8.311 -8.090 0.996 1.00 97.19 87 GLN A N 1
ATOM 625 C CA . GLN A 1 87 ? -8.548 -7.639 -0.370 1.00 97.19 87 GLN A CA 1
ATOM 626 C C . GLN A 1 87 ? -7.397 -6.789 -0.896 1.00 97.19 87 GLN A C 1
ATOM 628 O O . GLN A 1 87 ? -6.889 -5.937 -0.169 1.00 97.19 87 GLN A O 1
ATOM 633 N N . ILE A 1 88 ? -7.032 -6.963 -2.167 1.00 97.94 88 ILE A N 1
ATOM 634 C CA . ILE A 1 88 ? -6.175 -6.043 -2.930 1.00 97.94 88 ILE A CA 1
ATOM 635 C C . ILE A 1 88 ? -6.934 -5.654 -4.193 1.00 97.94 88 ILE A C 1
ATOM 637 O O . ILE A 1 88 ? -7.378 -6.524 -4.933 1.00 97.94 88 ILE A O 1
ATOM 641 N N . ILE A 1 89 ? -7.096 -4.357 -4.435 1.00 97.88 89 ILE A N 1
ATOM 642 C CA . ILE A 1 89 ? -7.919 -3.825 -5.522 1.00 97.88 89 ILE A CA 1
ATOM 643 C C . ILE A 1 89 ? -7.065 -2.909 -6.397 1.00 97.88 89 ILE A C 1
ATOM 645 O O . ILE A 1 89 ? -6.438 -1.977 -5.888 1.00 97.88 89 ILE A O 1
ATOM 649 N N . ASP A 1 90 ? -7.089 -3.147 -7.704 1.00 97.44 90 ASP A N 1
ATOM 650 C CA . ASP A 1 90 ? -6.643 -2.214 -8.731 1.00 97.44 90 ASP A CA 1
ATOM 651 C C . ASP A 1 90 ? -7.788 -1.267 -9.106 1.00 97.44 90 ASP A C 1
ATOM 653 O O . ASP A 1 90 ? -8.742 -1.639 -9.789 1.00 97.44 90 ASP A O 1
ATOM 657 N N . LEU A 1 91 ? -7.699 -0.019 -8.652 1.00 97.56 91 LEU A N 1
ATOM 658 C CA . LEU A 1 91 ? -8.679 1.015 -8.982 1.00 97.56 91 LEU A CA 1
ATOM 659 C C . LEU A 1 91 ? -8.478 1.591 -10.392 1.00 97.56 91 LEU A C 1
ATOM 661 O O . LEU A 1 91 ? -9.279 2.427 -10.815 1.00 97.56 91 LEU A O 1
ATOM 665 N N . GLY A 1 92 ? -7.393 1.220 -11.080 1.00 94.81 92 GLY A N 1
ATOM 666 C CA . GLY A 1 92 ? -7.124 1.595 -12.467 1.00 94.81 92 GLY A CA 1
ATOM 667 C C . GLY A 1 92 ? -7.941 0.797 -13.482 1.00 94.81 92 GLY A C 1
ATOM 668 O O . GLY A 1 92 ? -8.063 1.234 -14.625 1.00 94.81 92 GLY A O 1
ATOM 669 N N . ASP A 1 93 ? -8.532 -0.324 -13.062 1.00 95.50 93 ASP A N 1
ATOM 670 C CA . ASP A 1 93 ? -9.363 -1.180 -13.906 1.00 95.50 93 ASP A CA 1
ATOM 671 C C . ASP A 1 93 ? -10.572 -0.428 -14.494 1.00 95.50 93 ASP A C 1
ATOM 673 O O . ASP A 1 93 ? -11.156 0.468 -13.867 1.00 95.50 93 ASP A O 1
ATOM 677 N N . ASP A 1 94 ? -10.981 -0.827 -15.701 1.00 92.00 94 ASP A N 1
ATOM 678 C CA . ASP A 1 94 ? -12.109 -0.240 -16.431 1.00 92.00 94 ASP A CA 1
ATOM 679 C C . ASP A 1 94 ? -13.393 -0.215 -15.590 1.00 92.00 94 ASP A C 1
ATOM 681 O O . ASP A 1 94 ? -14.164 0.744 -15.667 1.00 92.00 94 ASP A O 1
ATOM 685 N N . PHE A 1 95 ? -13.603 -1.213 -14.724 1.00 94.00 95 PHE A N 1
ATOM 686 C CA . PHE A 1 95 ? -14.752 -1.271 -13.822 1.00 94.00 95 PHE A CA 1
ATOM 687 C C . PHE A 1 95 ? -14.865 -0.037 -12.910 1.00 94.00 95 PHE A C 1
ATOM 689 O O . PHE A 1 95 ? -15.969 0.457 -12.662 1.00 94.00 95 PHE A O 1
ATOM 696 N N . TYR A 1 96 ? -13.736 0.494 -12.435 1.00 93.50 96 TYR A N 1
ATOM 697 C CA . TYR A 1 96 ? -13.692 1.643 -11.525 1.00 93.50 96 TYR A CA 1
ATOM 698 C C . TYR A 1 96 ? -13.564 2.990 -12.245 1.00 93.50 96 TYR A C 1
ATOM 700 O O . TYR A 1 96 ? -13.831 4.036 -11.640 1.00 93.50 96 TYR A O 1
ATOM 708 N N . THR A 1 97 ? -13.206 2.981 -13.531 1.00 92.69 97 THR A N 1
ATOM 709 C CA . THR A 1 97 ? -12.940 4.191 -14.325 1.00 92.69 97 THR A CA 1
ATOM 710 C C . THR A 1 97 ? -14.072 4.564 -15.292 1.00 92.69 97 THR A C 1
ATOM 712 O O . THR A 1 97 ? -14.008 5.606 -15.948 1.00 92.69 97 THR A O 1
ATOM 715 N N . VAL A 1 98 ? -15.182 3.812 -15.332 1.00 92.69 98 VAL A N 1
ATOM 716 C CA . VAL A 1 98 ? -16.370 4.197 -16.120 1.00 92.69 98 VAL A CA 1
ATOM 717 C C . VAL A 1 98 ? -16.883 5.585 -15.709 1.00 92.69 98 VAL A C 1
ATOM 719 O O . VAL A 1 98 ? -17.380 5.797 -14.602 1.00 92.69 98 VAL A O 1
ATOM 722 N N . GLY A 1 99 ? -16.801 6.544 -16.636 1.00 92.81 99 GLY A N 1
ATOM 723 C CA . GLY A 1 99 ? -17.276 7.916 -16.431 1.00 92.81 99 GLY A CA 1
ATOM 724 C C . GLY A 1 99 ? -16.422 8.748 -15.468 1.00 92.81 99 GLY A C 1
ATOM 725 O O . GLY A 1 99 ? -16.893 9.781 -14.989 1.00 92.81 99 GLY A O 1
ATOM 726 N N . ARG A 1 100 ? -15.191 8.312 -15.165 1.00 93.81 100 ARG A N 1
ATOM 727 C CA . ARG A 1 100 ? -14.264 8.974 -14.235 1.00 93.81 100 ARG A CA 1
ATOM 728 C C . ARG A 1 100 ? -12.832 8.973 -14.788 1.00 93.81 100 ARG A C 1
ATOM 730 O O . ARG A 1 100 ? -12.483 8.076 -15.549 1.00 93.81 100 ARG A O 1
ATOM 737 N N . PRO A 1 101 ? -11.980 9.949 -14.431 1.00 94.38 101 PRO A N 1
ATOM 738 C CA . PRO A 1 101 ? -10.562 9.875 -14.770 1.00 94.38 101 PRO A CA 1
ATOM 739 C C . PRO A 1 101 ? -9.873 8.697 -14.062 1.00 94.38 101 PRO A C 1
ATOM 741 O O . PRO A 1 101 ? -10.306 8.266 -12.995 1.00 94.38 101 PRO A O 1
ATOM 744 N N . HIS A 1 102 ? -8.770 8.214 -14.639 1.00 96.19 102 HIS A N 1
ATOM 745 C CA . HIS A 1 102 ? -7.927 7.186 -14.023 1.00 96.19 102 HIS A CA 1
ATOM 746 C C . HIS A 1 102 ? -7.429 7.646 -12.633 1.00 96.19 102 HIS A C 1
ATOM 748 O O . HIS A 1 102 ? -7.034 8.812 -12.498 1.00 96.19 102 HIS A O 1
ATOM 754 N N . PRO A 1 103 ? -7.374 6.771 -11.609 1.00 94.50 103 PRO A N 1
ATOM 755 C CA . PRO A 1 103 ? -7.094 7.164 -10.221 1.00 94.50 103 PRO A CA 1
ATOM 756 C C . PRO A 1 103 ? -5.693 7.743 -9.978 1.00 94.50 103 PRO A C 1
ATOM 758 O O . PRO A 1 103 ? -5.481 8.440 -8.990 1.00 94.50 103 PRO A O 1
ATOM 761 N N . MET A 1 104 ? -4.729 7.476 -10.867 1.00 93.62 104 MET A N 1
ATOM 762 C CA . MET A 1 104 ? -3.414 8.138 -10.823 1.00 93.62 104 MET A CA 1
ATOM 763 C C . MET A 1 104 ? -3.490 9.640 -11.151 1.00 93.62 104 MET A C 1
ATOM 765 O O . MET A 1 104 ? -2.620 10.404 -10.740 1.00 93.62 104 MET A O 1
ATOM 769 N N . ILE A 1 105 ? -4.504 10.058 -11.912 1.00 93.81 105 ILE A N 1
ATOM 770 C CA . ILE A 1 105 ? -4.704 11.445 -12.348 1.00 93.81 105 ILE A CA 1
ATOM 771 C C . ILE A 1 105 ? -5.617 12.158 -11.346 1.00 93.81 105 ILE A C 1
ATOM 773 O O . ILE A 1 105 ? -5.264 13.222 -10.830 1.00 93.81 105 ILE A O 1
ATOM 777 N N . ASP A 1 106 ? -6.765 11.548 -11.047 1.00 95.88 106 ASP A N 1
ATOM 778 C CA . ASP A 1 106 ? -7.772 12.067 -10.121 1.00 95.88 106 ASP A CA 1
ATOM 779 C C . ASP A 1 106 ? -7.941 11.119 -8.918 1.00 95.88 106 ASP A C 1
ATOM 781 O O . ASP A 1 106 ? -8.478 10.018 -9.069 1.00 95.88 106 ASP A O 1
ATOM 785 N N . PRO A 1 107 ? -7.537 11.527 -7.701 1.00 95.75 107 PRO A N 1
ATOM 786 C CA . PRO A 1 107 ? -7.586 10.660 -6.533 1.00 95.75 107 PRO A CA 1
ATOM 787 C C . PRO A 1 107 ? -8.982 10.590 -5.890 1.00 95.75 107 PRO A C 1
ATOM 789 O O . PRO A 1 107 ? -9.128 9.936 -4.857 1.00 95.75 107 PRO A O 1
ATOM 792 N N . ALA A 1 108 ? -10.011 11.258 -6.430 1.00 96.75 108 ALA A N 1
ATOM 793 C CA . ALA A 1 108 ? -11.309 11.418 -5.770 1.00 96.75 108 ALA A CA 1
ATOM 794 C C . ALA A 1 108 ? -11.964 10.086 -5.381 1.00 96.75 108 ALA A C 1
ATOM 796 O O . ALA A 1 108 ? -12.402 9.935 -4.239 1.00 96.75 108 ALA A O 1
ATOM 797 N N . LEU A 1 109 ? -11.996 9.105 -6.293 1.00 96.81 109 LEU A N 1
ATOM 798 C CA . LEU A 1 109 ? -12.576 7.789 -6.007 1.00 96.81 109 LEU A CA 1
ATOM 799 C C . LEU A 1 109 ? -11.811 7.078 -4.888 1.00 96.81 109 LEU A C 1
ATOM 801 O O . LEU A 1 109 ? -12.412 6.643 -3.908 1.00 96.81 109 LEU A O 1
ATOM 805 N N . ARG A 1 110 ? -10.483 6.994 -5.011 1.00 98.31 11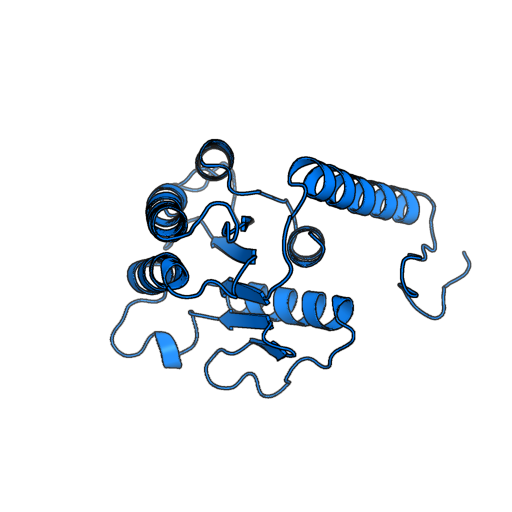0 ARG A N 1
ATOM 806 C CA . ARG A 1 110 ? -9.637 6.337 -4.013 1.00 98.31 110 ARG A CA 1
ATOM 807 C C . ARG A 1 110 ? -9.780 6.998 -2.645 1.00 98.31 110 ARG A C 1
ATOM 809 O O . ARG A 1 110 ? -9.981 6.308 -1.655 1.00 98.31 110 ARG A O 1
ATOM 816 N N . ASN A 1 111 ? -9.728 8.325 -2.590 1.00 98.44 111 ASN A N 1
ATOM 817 C CA . ASN A 1 111 ? -9.848 9.084 -1.349 1.00 98.44 111 ASN A CA 1
ATOM 818 C C . ASN A 1 111 ? -11.224 8.901 -0.697 1.00 98.44 111 ASN A C 1
ATOM 820 O O . ASN A 1 111 ? -11.309 8.801 0.526 1.00 98.44 111 ASN A O 1
ATOM 824 N N . GLN A 1 112 ? -12.295 8.806 -1.490 1.00 98.31 112 GLN A N 1
ATOM 825 C CA . GLN A 1 112 ? -13.615 8.467 -0.964 1.00 98.31 112 GLN A CA 1
ATOM 826 C C . GLN A 1 112 ? -13.622 7.057 -0.359 1.00 98.31 112 GLN A C 1
ATOM 828 O O . GLN A 1 112 ? -14.035 6.896 0.785 1.00 98.31 112 GLN A O 1
ATOM 833 N N . LEU A 1 113 ? -13.094 6.058 -1.076 1.00 98.56 113 LEU A N 1
ATOM 834 C CA . LEU A 1 113 ? -13.018 4.678 -0.584 1.00 98.56 113 LEU A CA 1
ATOM 835 C C . LEU A 1 113 ? -12.183 4.559 0.696 1.00 98.56 113 LEU A C 1
ATOM 837 O O . LEU A 1 113 ? -12.574 3.831 1.605 1.00 98.56 113 LEU A O 1
ATOM 841 N N . ILE A 1 114 ? -11.074 5.300 0.793 1.00 98.81 114 ILE A N 1
ATOM 842 C CA . ILE A 1 114 ? -10.259 5.388 2.010 1.00 98.81 114 ILE A CA 1
ATOM 843 C C . ILE A 1 114 ? -11.094 5.953 3.162 1.00 98.81 114 ILE A C 1
ATOM 845 O O . ILE A 1 114 ? -11.135 5.340 4.225 1.00 98.81 114 ILE A O 1
ATOM 849 N N . ALA A 1 115 ? -11.776 7.086 2.966 1.00 98.69 115 ALA A N 1
ATOM 850 C CA . ALA A 1 115 ? -12.606 7.698 4.004 1.00 98.69 115 ALA A CA 1
ATOM 851 C C . ALA A 1 115 ? -13.742 6.761 4.463 1.00 98.69 115 ALA A C 1
ATOM 853 O O . ALA A 1 115 ? -13.995 6.641 5.664 1.00 98.69 115 ALA A O 1
ATOM 854 N N . ASP A 1 116 ? -14.363 6.034 3.530 1.00 98.62 116 ASP A N 1
ATOM 855 C CA . ASP A 1 116 ? -15.430 5.065 3.805 1.00 98.62 116 ASP A CA 1
ATOM 856 C C . ASP A 1 116 ? -14.953 3.874 4.649 1.00 98.62 116 ASP A C 1
ATOM 858 O O . ASP A 1 116 ? -15.763 3.232 5.329 1.00 98.62 116 ASP A O 1
ATOM 862 N N . LEU A 1 117 ? -13.641 3.593 4.694 1.00 98.62 117 LEU A N 1
ATOM 863 C CA . LEU A 1 117 ? -13.097 2.614 5.636 1.00 98.62 117 LEU A CA 1
ATOM 864 C C . LEU A 1 117 ? -13.380 3.008 7.087 1.00 98.62 117 LEU A C 1
ATOM 866 O O . LEU A 1 117 ? -13.418 2.122 7.935 1.00 98.62 117 LEU A O 1
ATOM 870 N N . GLY A 1 118 ? -13.664 4.274 7.405 1.00 98.25 118 GLY A N 1
ATOM 871 C CA . GLY A 1 118 ? -14.122 4.685 8.736 1.00 98.25 118 GLY A CA 1
ATOM 872 C C . GLY A 1 118 ? -15.323 3.874 9.242 1.00 98.25 118 GLY A C 1
ATOM 873 O O . GLY A 1 118 ? -15.370 3.517 10.414 1.00 98.25 118 GLY A O 1
ATOM 874 N N . ALA A 1 119 ? -16.220 3.461 8.342 1.00 98.12 119 ALA A N 1
ATOM 875 C CA . ALA A 1 119 ? -17.391 2.640 8.653 1.00 98.12 119 ALA A CA 1
ATOM 876 C C . ALA A 1 119 ? -17.147 1.117 8.571 1.00 98.12 119 ALA A C 1
ATOM 878 O O . ALA A 1 119 ? -18.088 0.339 8.723 1.00 98.12 119 ALA A O 1
ATOM 879 N N . LYS A 1 120 ? -15.908 0.668 8.322 1.00 98.06 120 LYS A N 1
ATOM 880 C CA . LYS A 1 120 ? -15.543 -0.753 8.157 1.00 98.06 120 LYS A CA 1
ATOM 881 C C . LYS A 1 120 ? -14.590 -1.245 9.253 1.00 98.06 120 LYS A C 1
ATOM 883 O O . LYS A 1 120 ? -13.448 -1.583 8.938 1.00 98.06 120 LYS A O 1
ATOM 888 N N . PRO A 1 121 ? -15.016 -1.291 10.530 1.00 96.94 121 PRO A N 1
ATOM 889 C CA . PRO A 1 121 ? -14.165 -1.608 11.684 1.00 96.94 121 PRO A CA 1
ATOM 890 C C . PRO A 1 121 ? -13.260 -2.842 11.529 1.00 96.94 121 PRO A C 1
ATOM 892 O O . PRO A 1 121 ? -12.137 -2.860 12.035 1.00 96.94 121 PRO A O 1
ATOM 895 N N . GLN A 1 122 ? -13.741 -3.848 10.797 1.00 96.81 122 GLN A N 1
ATOM 896 C CA . GLN A 1 122 ? -13.039 -5.094 10.508 1.00 96.81 122 GLN A CA 1
ATOM 897 C C . GLN A 1 122 ? -11.762 -4.910 9.673 1.00 96.81 122 GLN A C 1
ATOM 899 O O . GLN A 1 122 ? -10.869 -5.746 9.750 1.00 96.81 122 GLN A O 1
ATOM 904 N N . VAL A 1 123 ? -11.643 -3.824 8.900 1.00 98.25 123 VAL A N 1
ATOM 905 C CA . VAL A 1 123 ? -10.414 -3.478 8.171 1.00 98.25 123 VAL A CA 1
ATOM 906 C C . VAL A 1 123 ? -9.454 -2.801 9.142 1.00 98.25 123 VAL A C 1
ATOM 908 O O . VAL A 1 123 ? -9.779 -1.750 9.711 1.00 98.25 123 VAL A O 1
ATOM 911 N N . ARG A 1 124 ? -8.282 -3.410 9.340 1.00 97.81 124 ARG A N 1
ATOM 912 C CA . ARG A 1 124 ? -7.248 -2.949 10.281 1.00 97.81 124 ARG A CA 1
ATOM 913 C C . ARG A 1 124 ? -6.031 -2.376 9.566 1.00 97.81 124 ARG A C 1
ATOM 915 O O . ARG A 1 124 ? -5.370 -1.521 10.143 1.00 97.81 124 ARG A O 1
ATOM 922 N N . VAL A 1 125 ? -5.753 -2.828 8.343 1.00 98.56 125 VAL A N 1
ATOM 923 C CA . VAL A 1 125 ? -4.593 -2.405 7.548 1.00 98.56 125 VAL A CA 1
ATOM 924 C C . VAL A 1 125 ? -5.053 -1.929 6.174 1.00 98.56 125 VAL A C 1
ATOM 926 O O . VAL A 1 125 ? -5.818 -2.613 5.497 1.00 98.56 125 VAL A O 1
ATOM 929 N N . LEU A 1 126 ? -4.570 -0.759 5.772 1.00 98.88 126 LEU A N 1
ATOM 930 C CA . LEU A 1 126 ? -4.743 -0.164 4.454 1.00 98.88 126 LEU A CA 1
ATOM 931 C C . LEU A 1 126 ? -3.394 -0.167 3.716 1.00 98.88 126 LEU A C 1
ATOM 933 O O . LEU A 1 126 ? -2.453 0.480 4.179 1.00 98.88 126 LEU A O 1
ATOM 937 N N . LEU A 1 127 ? -3.305 -0.866 2.580 1.00 98.88 127 LEU A N 1
ATOM 938 C CA . LEU A 1 127 ? -2.131 -0.855 1.695 1.00 98.88 127 LEU A CA 1
ATOM 939 C C . LEU A 1 127 ? -2.321 0.127 0.536 1.00 98.88 127 LEU A C 1
ATOM 941 O O . LEU A 1 127 ? -3.390 0.186 -0.078 1.00 98.88 127 LEU A O 1
ATOM 945 N N . LEU A 1 128 ? -1.276 0.903 0.247 1.00 98.88 128 LEU A N 1
ATOM 946 C CA . LEU A 1 128 ? -1.318 2.001 -0.713 1.00 98.88 128 LEU A CA 1
ATOM 947 C C . LEU A 1 128 ? -0.038 2.065 -1.561 1.00 98.88 128 LEU A C 1
ATOM 949 O O . LEU A 1 128 ? 1.083 1.971 -1.061 1.00 98.88 128 LEU A O 1
ATOM 953 N N . ASP A 1 129 ? -0.198 2.326 -2.851 1.00 98.69 129 ASP A N 1
ATOM 954 C CA . ASP A 1 129 ? 0.830 2.890 -3.726 1.00 98.69 129 ASP A CA 1
ATOM 955 C C . ASP A 1 129 ? 0.650 4.410 -3.880 1.00 98.69 129 ASP A C 1
ATOM 957 O O . ASP A 1 129 ? -0.457 4.919 -4.032 1.00 98.69 129 ASP A O 1
ATOM 961 N N . VAL A 1 130 ? 1.737 5.167 -3.877 1.00 98.62 130 VAL A N 1
ATOM 962 C CA . VAL A 1 130 ? 1.740 6.590 -4.232 1.00 98.62 130 VAL A CA 1
ATOM 963 C C . VAL A 1 130 ? 2.652 6.750 -5.434 1.00 98.62 130 VAL A C 1
ATOM 965 O O . VAL A 1 130 ? 3.876 6.777 -5.303 1.00 98.62 130 VAL A O 1
ATOM 968 N N . VAL A 1 131 ? 2.046 6.802 -6.619 1.00 98.25 131 VAL A N 1
ATOM 969 C CA . VAL A 1 131 ? 2.760 6.949 -7.889 1.00 98.25 131 VAL A CA 1
ATOM 970 C C . VAL A 1 131 ? 2.792 8.425 -8.272 1.00 98.25 131 VAL A C 1
ATOM 972 O O . VAL A 1 131 ? 1.747 9.054 -8.425 1.00 98.25 131 VAL A O 1
ATOM 975 N N . ILE A 1 132 ? 3.996 8.981 -8.400 1.00 98.38 132 ILE A N 1
ATOM 976 C CA . ILE A 1 132 ? 4.232 10.389 -8.748 1.00 98.38 132 ILE A CA 1
ATOM 977 C C . ILE A 1 132 ? 4.941 10.515 -10.099 1.00 98.38 132 ILE A C 1
ATOM 979 O O . ILE A 1 132 ? 5.286 9.518 -10.731 1.00 98.38 132 ILE A O 1
ATOM 983 N N . GLY A 1 133 ? 5.156 11.754 -10.538 1.00 98.00 133 GLY A N 1
ATOM 984 C CA . GLY A 1 133 ? 5.729 12.086 -11.837 1.00 98.00 133 GLY A CA 1
ATOM 985 C C . GLY A 1 133 ? 4.736 12.776 -12.760 1.00 98.00 133 GLY A C 1
ATOM 986 O O . GLY A 1 133 ? 3.639 13.176 -12.356 1.00 98.00 133 GLY A O 1
ATOM 987 N N . PHE A 1 134 ? 5.145 12.959 -14.014 1.00 96.19 134 PHE A N 1
ATOM 988 C CA . PHE A 1 134 ? 4.319 13.627 -15.016 1.00 96.19 134 PHE A CA 1
ATOM 989 C C . PHE A 1 134 ? 3.012 12.868 -15.274 1.00 96.19 134 PHE A C 1
ATOM 991 O O . PHE A 1 134 ? 3.011 11.658 -15.471 1.00 96.19 134 PHE A O 1
ATOM 998 N N . GLY A 1 135 ? 1.899 13.605 -15.308 1.00 93.38 135 GLY A N 1
ATOM 999 C CA . GLY A 1 135 ? 0.562 13.052 -15.539 1.00 93.38 135 GLY A CA 1
ATOM 1000 C C . GLY A 1 135 ? -0.146 12.543 -14.282 1.00 93.38 135 GLY A C 1
ATOM 1001 O O . GLY A 1 135 ? -1.348 12.309 -14.343 1.00 93.38 135 GLY A O 1
ATOM 1002 N N . ALA A 1 136 ? 0.550 12.423 -13.149 1.00 95.62 136 ALA A N 1
ATOM 1003 C CA . ALA A 1 136 ? -0.079 12.113 -11.870 1.00 95.62 136 ALA A CA 1
ATOM 1004 C C . ALA A 1 136 ? -0.630 13.374 -11.180 1.00 95.62 136 ALA A C 1
ATOM 1006 O O . ALA A 1 136 ? -0.335 14.508 -11.571 1.00 95.62 136 ALA A O 1
ATOM 1007 N N . THR A 1 137 ? -1.418 13.174 -10.124 1.00 93.88 137 THR A N 1
ATOM 1008 C CA . THR A 1 137 ? -1.892 14.253 -9.247 1.00 93.88 137 THR A CA 1
ATOM 1009 C C . THR A 1 137 ? -0.730 15.128 -8.748 1.00 93.88 137 THR A C 1
ATOM 1011 O O . THR A 1 137 ? 0.367 14.633 -8.484 1.00 93.88 137 THR A O 1
ATOM 1014 N N . ALA A 1 138 ? -0.973 16.435 -8.597 1.00 95.38 138 ALA A N 1
ATOM 1015 C CA . ALA A 1 138 ? 0.051 17.405 -8.195 1.00 95.38 138 ALA A CA 1
ATOM 1016 C C . ALA A 1 138 ? 0.560 17.221 -6.752 1.00 95.38 138 ALA A C 1
ATOM 1018 O O . ALA A 1 138 ? 1.727 17.481 -6.488 1.00 95.38 138 ALA A O 1
ATOM 1019 N N . ASP A 1 139 ? -0.297 16.773 -5.832 1.00 95.50 139 ASP A N 1
ATOM 1020 C CA . ASP A 1 139 ? 0.083 16.458 -4.449 1.00 95.50 139 ASP A CA 1
ATOM 1021 C C . ASP A 1 139 ? -0.780 15.303 -3.903 1.00 95.50 139 ASP A C 1
ATOM 1023 O O . ASP A 1 139 ? -1.791 15.523 -3.221 1.00 95.50 139 ASP A O 1
ATOM 1027 N N . PRO A 1 140 ? -0.462 14.048 -4.272 1.00 96.88 140 PRO A N 1
ATOM 1028 C CA . PRO A 1 140 ? -1.264 12.906 -3.859 1.00 96.88 140 PRO A CA 1
ATOM 1029 C C . PRO A 1 140 ? -1.198 12.666 -2.344 1.00 96.88 140 PRO A C 1
ATOM 1031 O O . PRO A 1 140 ? -2.236 12.350 -1.757 1.00 96.88 140 PRO A O 1
ATOM 1034 N N . ALA A 1 141 ? -0.040 12.864 -1.698 1.00 98.31 141 ALA A N 1
ATOM 1035 C CA . ALA A 1 141 ? 0.144 12.598 -0.271 1.00 98.31 141 ALA A CA 1
ATOM 1036 C C . ALA A 1 141 ? -0.802 13.423 0.608 1.00 98.31 141 ALA A C 1
ATOM 1038 O O . ALA A 1 141 ? -1.488 12.850 1.454 1.00 98.31 141 ALA A O 1
ATOM 1039 N N . ALA A 1 142 ? -0.907 14.737 0.384 1.00 97.75 142 ALA A N 1
ATOM 1040 C CA . ALA A 1 142 ? -1.761 15.597 1.205 1.00 97.75 142 ALA A CA 1
ATOM 1041 C C . ALA A 1 142 ? -3.242 15.173 1.156 1.00 97.75 142 ALA A C 1
ATOM 1043 O O . ALA A 1 142 ? -3.922 15.082 2.184 1.00 97.75 142 ALA A O 1
ATOM 1044 N N . SER A 1 143 ? -3.747 14.865 -0.044 1.00 96.19 143 SER A N 1
ATOM 1045 C CA . SER A 1 143 ? -5.140 14.441 -0.226 1.00 96.19 143 SER A CA 1
ATOM 1046 C C . SER A 1 143 ? -5.425 13.065 0.394 1.00 96.19 143 SER A C 1
ATOM 1048 O O . SER A 1 143 ? -6.472 12.872 1.019 1.00 96.19 143 SER A O 1
ATOM 1050 N N . LEU A 1 144 ? -4.464 12.142 0.292 1.00 98.44 144 LEU A N 1
ATOM 1051 C CA . LEU A 1 144 ? -4.528 10.802 0.866 1.00 98.44 144 LEU A CA 1
ATOM 1052 C C . LEU A 1 144 ? -4.522 10.860 2.397 1.00 98.44 144 LEU A C 1
ATOM 1054 O O . LEU A 1 144 ? -5.369 10.231 3.033 1.00 98.44 144 LEU A O 1
ATOM 1058 N N . VAL A 1 145 ? -3.633 11.663 2.992 1.00 98.81 145 VAL A N 1
ATOM 1059 C CA . VAL A 1 145 ? -3.585 11.896 4.445 1.00 98.81 145 VAL A CA 1
ATOM 1060 C C . VAL A 1 145 ? -4.934 12.395 4.949 1.00 98.81 145 VAL A C 1
ATOM 1062 O O . VAL A 1 145 ? -5.469 11.842 5.908 1.00 98.81 145 VAL A O 1
ATOM 1065 N N . SER A 1 146 ? -5.531 13.382 4.273 1.00 98.50 146 SER A N 1
ATOM 1066 C CA . SER A 1 146 ? -6.847 13.904 4.656 1.00 98.50 146 SER A CA 1
ATOM 1067 C C . SER A 1 146 ? -7.933 12.822 4.623 1.00 98.50 146 SER A C 1
ATOM 1069 O O . SER A 1 146 ? -8.759 12.742 5.535 1.00 98.50 146 SER A O 1
ATOM 1071 N N . ALA A 1 147 ? -7.938 11.968 3.597 1.00 98.69 147 ALA A N 1
ATOM 1072 C CA . ALA A 1 147 ? -8.891 10.868 3.481 1.00 98.69 147 ALA A CA 1
ATOM 1073 C C . ALA A 1 147 ? -8.716 9.822 4.592 1.00 98.69 147 ALA A C 1
ATOM 1075 O O . ALA A 1 147 ? -9.691 9.429 5.235 1.00 98.69 147 ALA A O 1
ATOM 1076 N N . TRP A 1 148 ? -7.478 9.406 4.860 1.00 98.75 148 TRP A N 1
ATOM 1077 C CA . TRP A 1 148 ? -7.178 8.424 5.900 1.00 98.75 148 TRP A CA 1
ATOM 1078 C C . TRP A 1 148 ? -7.469 8.969 7.305 1.00 98.75 148 TRP A C 1
ATOM 1080 O O . TRP A 1 148 ? -8.072 8.272 8.118 1.00 98.75 148 TRP A O 1
ATOM 1090 N N . GLN A 1 149 ? -7.169 10.241 7.576 1.00 98.69 149 GLN A N 1
ATOM 1091 C CA . GLN A 1 149 ? -7.517 10.886 8.846 1.00 98.69 149 GLN A CA 1
ATOM 1092 C C . GLN A 1 149 ? -9.032 10.936 9.083 1.00 98.69 149 GLN A C 1
ATOM 1094 O O . GLN A 1 149 ? -9.469 10.725 10.214 1.00 98.69 149 GLN A O 1
ATOM 1099 N N . LYS A 1 150 ? -9.851 11.149 8.040 1.00 98.69 150 LYS A N 1
ATOM 1100 C CA . LYS A 1 150 ? -11.320 11.046 8.152 1.00 98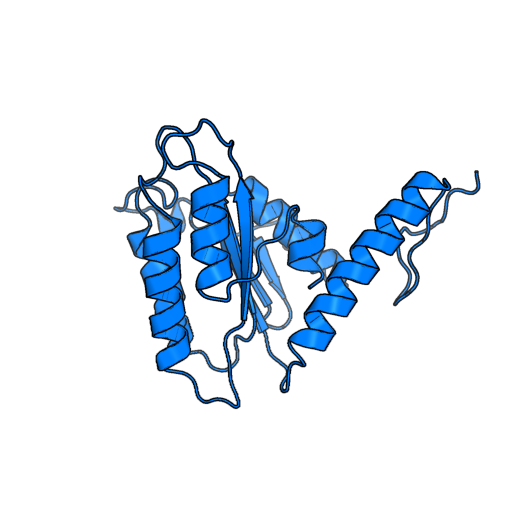.69 150 LYS A CA 1
ATOM 1101 C C . LYS A 1 150 ? -11.757 9.636 8.542 1.00 98.69 150 LYS A C 1
ATOM 1103 O O . LYS A 1 150 ? -12.624 9.494 9.401 1.00 98.69 150 LYS A O 1
ATOM 1108 N N . ALA A 1 151 ? -11.145 8.610 7.948 1.00 98.62 151 ALA A N 1
ATOM 1109 C CA . ALA A 1 151 ? -11.418 7.226 8.315 1.00 98.62 151 ALA A CA 1
ATOM 1110 C C . ALA A 1 151 ? -11.045 6.959 9.779 1.00 98.62 151 ALA A C 1
ATOM 1112 O O . ALA A 1 151 ? -11.868 6.445 10.530 1.00 98.62 151 ALA A O 1
ATOM 1113 N N . CYS A 1 152 ? -9.848 7.368 10.208 1.00 98.25 152 CYS A N 1
ATOM 1114 C CA . CYS A 1 152 ? -9.385 7.220 11.589 1.00 98.25 152 CYS A CA 1
ATOM 1115 C C . CYS A 1 152 ? -10.278 7.958 12.595 1.00 98.25 152 CYS A C 1
ATOM 1117 O O . CYS A 1 152 ? -10.614 7.388 13.626 1.00 98.25 152 CYS A O 1
ATOM 1119 N N . ALA A 1 153 ? -10.724 9.178 12.283 1.00 98.12 153 ALA A N 1
ATOM 1120 C CA . ALA A 1 153 ? -11.602 9.963 13.152 1.00 98.12 153 ALA A CA 1
ATOM 1121 C C . ALA A 1 153 ? -12.981 9.315 13.382 1.00 98.12 153 ALA A C 1
ATOM 1123 O O . ALA A 1 153 ? -13.644 9.616 14.372 1.00 98.12 153 ALA A O 1
ATOM 1124 N N . ALA A 1 154 ? -13.418 8.428 12.483 1.00 97.69 154 ALA A N 1
ATOM 1125 C CA . ALA A 1 154 ? -14.654 7.663 12.625 1.00 97.69 154 ALA A CA 1
ATOM 1126 C C . ALA A 1 154 ? -14.472 6.328 13.380 1.00 97.69 154 ALA A C 1
ATOM 1128 O O . ALA A 1 154 ? -15.455 5.623 13.616 1.00 97.69 154 ALA A O 1
ATOM 1129 N N . ARG A 1 155 ? -13.239 5.957 13.756 1.00 96.19 155 ARG A N 1
ATOM 1130 C CA . ARG A 1 155 ? -12.923 4.707 14.465 1.00 96.19 155 ARG A CA 1
ATOM 1131 C C . ARG A 1 155 ? -12.738 4.944 15.963 1.00 96.19 155 ARG A C 1
ATOM 1133 O O . ARG A 1 155 ? -12.315 6.008 16.397 1.00 96.19 155 ARG A O 1
ATOM 1140 N N . SER A 1 156 ? -13.017 3.912 16.758 1.00 93.12 156 SER A N 1
ATOM 1141 C CA . SER A 1 156 ? -12.628 3.872 18.171 1.00 93.12 156 SER A CA 1
ATOM 1142 C C . SER A 1 156 ? -11.156 3.484 18.329 1.00 93.12 156 SER A C 1
ATOM 1144 O O . SER A 1 156 ? -10.604 2.778 17.483 1.00 93.12 156 SER A O 1
ATOM 1146 N N . ASP A 1 157 ? -10.560 3.820 19.473 1.00 89.31 157 ASP A N 1
ATOM 1147 C CA . ASP A 1 157 ? -9.175 3.448 19.818 1.00 89.31 157 ASP A CA 1
ATOM 1148 C C . ASP A 1 157 ? -8.931 1.928 19.841 1.00 89.31 157 ASP A C 1
ATOM 1150 O O . ASP A 1 157 ? -7.807 1.465 19.680 1.00 89.31 157 ASP A O 1
ATOM 1154 N N . SER A 1 158 ? -9.986 1.126 20.017 1.00 91.31 158 SER A N 1
ATOM 1155 C CA . SER A 1 158 ? -9.934 -0.342 19.944 1.00 91.31 158 SER A CA 1
ATOM 1156 C C . SER A 1 158 ? -9.936 -0.898 18.512 1.00 91.31 158 SER A C 1
ATOM 1158 O O . SER A 1 158 ? -9.705 -2.093 18.308 1.00 91.31 158 SER A O 1
ATOM 1160 N N . GLN A 1 159 ? -10.220 -0.051 17.517 1.00 93.94 159 GLN A N 1
ATOM 1161 C CA . GLN A 1 159 ? -10.353 -0.412 16.104 1.00 93.94 159 GLN A CA 1
ATOM 1162 C C . GLN A 1 159 ? -9.571 0.548 15.168 1.00 93.94 159 GLN A C 1
ATOM 1164 O O . GLN A 1 159 ? -10.120 0.970 14.141 1.00 93.94 159 GLN A O 1
ATOM 1169 N N . PRO A 1 160 ? -8.275 0.842 15.437 1.00 96.19 160 PRO A N 1
ATOM 1170 C CA . PRO A 1 160 ? -7.479 1.821 14.682 1.00 96.19 160 PRO A CA 1
ATOM 1171 C C . PRO A 1 160 ? -7.113 1.353 13.269 1.00 96.19 160 PRO A C 1
ATOM 1173 O O . PRO A 1 160 ? -6.680 0.219 13.099 1.00 96.19 160 PRO A O 1
ATOM 1176 N N . LEU A 1 161 ? -7.237 2.195 12.248 1.00 98.00 161 LEU A N 1
ATOM 1177 C CA . LEU A 1 161 ? -6.846 1.840 10.879 1.00 98.00 161 LEU A CA 1
ATOM 1178 C C . LEU A 1 161 ? -5.368 2.178 10.630 1.00 98.00 161 LEU A C 1
ATOM 1180 O O . LEU A 1 161 ? -5.019 3.347 10.502 1.00 98.00 161 LEU A O 1
ATOM 1184 N N . TYR A 1 162 ? -4.509 1.169 10.513 1.00 98.25 162 TYR A N 1
ATOM 1185 C CA . TYR A 1 162 ? -3.106 1.355 10.140 1.00 98.25 162 TYR A CA 1
ATOM 1186 C C . TYR A 1 162 ? -2.978 1.521 8.625 1.00 98.25 162 TYR A C 1
ATOM 1188 O O . TYR A 1 162 ? -3.644 0.811 7.876 1.00 98.25 162 TYR A O 1
ATOM 1196 N N . ALA A 1 163 ? -2.122 2.433 8.168 1.00 98.69 163 ALA A N 1
ATOM 1197 C CA . ALA A 1 163 ? -1.847 2.630 6.747 1.00 98.69 163 ALA A CA 1
ATOM 1198 C C . ALA A 1 163 ? -0.367 2.394 6.443 1.00 98.69 163 ALA A C 1
ATOM 1200 O O . ALA A 1 163 ? 0.508 2.862 7.177 1.00 98.69 163 ALA A O 1
ATOM 1201 N N . ILE A 1 164 ? -0.107 1.682 5.348 1.00 98.88 164 ILE A N 1
ATOM 1202 C 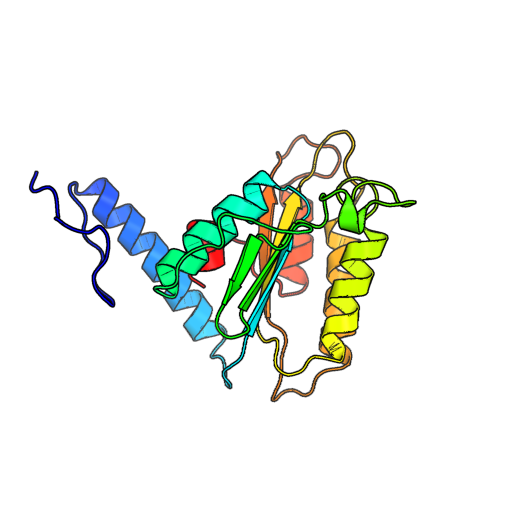CA . ILE A 1 164 ? 1.230 1.389 4.839 1.00 98.88 164 ILE A CA 1
ATOM 1203 C C . ILE A 1 164 ? 1.272 1.813 3.373 1.00 98.88 164 ILE A C 1
ATOM 1205 O O . ILE A 1 164 ? 0.424 1.410 2.576 1.00 98.88 164 ILE A O 1
ATOM 1209 N N . ALA A 1 165 ? 2.259 2.629 3.020 1.00 98.81 165 ALA A N 1
ATOM 1210 C CA . ALA A 1 165 ? 2.422 3.163 1.681 1.00 98.81 165 ALA A CA 1
ATOM 1211 C C . ALA A 1 165 ? 3.792 2.818 1.087 1.00 98.81 165 ALA A C 1
ATOM 1213 O O . ALA A 1 165 ? 4.818 2.817 1.771 1.00 98.81 165 ALA A O 1
ATOM 1214 N N . THR A 1 166 ? 3.810 2.594 -0.222 1.00 98.81 166 THR A N 1
ATOM 1215 C CA . THR A 1 166 ? 5.027 2.616 -1.041 1.00 98.81 166 THR A CA 1
ATOM 1216 C C . THR A 1 166 ? 4.964 3.805 -1.986 1.00 98.81 166 THR A C 1
ATOM 1218 O O . THR A 1 166 ? 3.913 4.092 -2.550 1.00 98.81 166 THR A O 1
ATOM 1221 N N . VAL A 1 167 ? 6.077 4.518 -2.159 1.00 98.75 167 VAL A N 1
ATOM 1222 C CA . VAL A 1 167 ? 6.153 5.652 -3.093 1.00 98.75 167 VAL A CA 1
ATOM 1223 C C . VAL A 1 167 ? 6.946 5.232 -4.326 1.00 98.75 167 VAL A C 1
ATOM 1225 O O . VAL A 1 167 ? 8.092 4.786 -4.200 1.00 98.75 167 VAL A O 1
ATOM 1228 N N . THR A 1 168 ? 6.372 5.412 -5.512 1.00 98.69 168 THR A N 1
ATOM 1229 C CA . THR A 1 168 ? 6.997 5.130 -6.812 1.00 98.69 168 THR A CA 1
ATOM 1230 C C . THR A 1 168 ? 7.180 6.437 -7.567 1.00 98.69 168 THR A C 1
ATOM 1232 O O . THR A 1 168 ? 6.220 7.150 -7.836 1.00 98.69 168 THR A O 1
ATOM 1235 N N . GLY A 1 169 ? 8.430 6.757 -7.887 1.00 98.19 169 GLY A N 1
ATOM 1236 C CA . GLY A 1 169 ? 8.836 8.035 -8.465 1.00 98.19 169 GLY A CA 1
ATOM 1237 C C . GLY A 1 169 ? 10.161 8.505 -7.880 1.00 98.19 169 GLY A C 1
ATOM 1238 O O . GLY A 1 169 ? 10.821 7.777 -7.130 1.00 98.19 169 GLY A O 1
ATOM 1239 N N . THR A 1 170 ? 10.569 9.715 -8.225 1.00 98.69 170 THR A N 1
ATOM 1240 C CA . THR A 1 170 ? 11.923 10.227 -8.027 1.00 98.69 170 THR A CA 1
ATOM 1241 C C . THR A 1 170 ? 11.937 11.575 -7.316 1.00 98.69 170 THR A C 1
ATOM 1243 O O . THR A 1 170 ? 10.943 12.293 -7.234 1.00 98.69 170 THR A O 1
ATOM 1246 N N . GLU A 1 171 ? 13.110 11.947 -6.810 1.00 98.69 171 GLU A N 1
ATOM 1247 C CA . GLU A 1 171 ? 13.316 13.241 -6.153 1.00 98.69 171 GLU A CA 1
ATOM 1248 C C . GLU A 1 171 ? 13.106 14.436 -7.095 1.00 98.69 171 GLU A C 1
ATOM 1250 O O . GLU A 1 171 ? 12.844 15.544 -6.648 1.00 98.69 171 GLU A O 1
ATOM 1255 N N . ARG A 1 172 ? 13.223 14.217 -8.410 1.00 98.38 172 ARG A N 1
ATOM 1256 C CA . ARG A 1 172 ? 13.110 15.269 -9.429 1.00 98.38 172 ARG A CA 1
ATOM 1257 C C . ARG A 1 172 ? 11.730 15.355 -10.072 1.00 98.38 172 ARG A C 1
ATOM 1259 O O . ARG A 1 172 ? 11.539 16.204 -10.940 1.00 98.38 172 ARG A O 1
ATOM 1266 N N . ASP A 1 173 ? 10.802 14.485 -9.688 1.00 98.62 173 ASP A N 1
ATOM 1267 C CA . ASP A 1 173 ? 9.424 14.593 -10.152 1.00 98.62 173 ASP A CA 1
ATOM 1268 C C . ASP A 1 173 ? 8.765 15.867 -9.604 1.00 98.62 173 ASP A C 1
ATOM 1270 O O . ASP A 1 173 ? 9.160 16.334 -8.532 1.00 98.62 173 ASP A O 1
ATOM 1274 N N . PRO A 1 174 ? 7.754 16.428 -10.296 1.00 98.38 174 PRO A N 1
ATOM 1275 C CA . PRO A 1 174 ? 7.092 17.667 -9.877 1.00 98.38 174 PRO A CA 1
ATOM 1276 C C . PRO A 1 174 ? 6.620 17.674 -8.415 1.00 98.38 174 PRO A C 1
ATOM 1278 O O . PRO A 1 174 ? 6.648 18.714 -7.765 1.00 98.38 174 PRO A O 1
ATOM 1281 N N . GLN A 1 175 ? 6.215 16.511 -7.903 1.00 98.56 175 GLN A N 1
ATOM 1282 C CA . GLN A 1 175 ? 5.703 16.305 -6.549 1.00 98.56 175 GLN A CA 1
ATOM 1283 C C . GLN A 1 175 ? 6.805 16.115 -5.495 1.00 98.56 175 GLN A C 1
ATOM 1285 O O . GLN A 1 175 ? 6.509 16.204 -4.308 1.00 98.56 175 GLN A O 1
ATOM 1290 N N . CYS A 1 176 ? 8.048 15.847 -5.920 1.00 98.69 176 CYS A N 1
ATOM 1291 C CA . CYS A 1 176 ? 9.215 15.530 -5.093 1.00 98.69 176 CYS A CA 1
ATOM 1292 C C . CYS A 1 176 ? 9.032 14.310 -4.165 1.00 98.69 176 CYS A C 1
ATOM 1294 O O . CYS A 1 176 ? 8.313 14.352 -3.166 1.00 98.69 176 CYS A O 1
ATOM 1296 N N . ARG A 1 177 ? 9.740 13.205 -4.451 1.00 98.75 177 ARG A N 1
ATOM 1297 C CA . ARG A 1 177 ? 9.638 11.960 -3.665 1.00 98.75 177 ARG A CA 1
ATOM 1298 C C . ARG A 1 177 ? 9.818 12.182 -2.159 1.00 98.75 177 ARG A C 1
ATOM 1300 O O . ARG A 1 177 ? 8.990 11.689 -1.396 1.00 98.75 177 ARG A O 1
ATOM 1307 N N . SER A 1 178 ? 10.862 12.886 -1.720 1.00 98.69 178 SER A N 1
ATOM 1308 C CA . SER A 1 178 ? 11.120 13.096 -0.288 1.00 98.69 178 SER A CA 1
ATOM 1309 C C . SER A 1 178 ? 10.000 13.860 0.425 1.00 98.69 178 SER A C 1
ATOM 1311 O O . SER A 1 178 ? 9.631 13.490 1.537 1.00 98.69 178 SER A O 1
ATOM 1313 N N . GLN A 1 179 ? 9.403 14.866 -0.220 1.00 98.75 179 GLN A N 1
ATOM 1314 C CA . GLN A 1 179 ? 8.309 15.657 0.355 1.00 98.75 179 GLN A CA 1
ATOM 1315 C C . GLN A 1 179 ? 7.022 14.841 0.498 1.00 98.75 179 GLN A C 1
ATOM 1317 O O . GLN A 1 179 ? 6.333 14.940 1.514 1.00 98.75 179 GLN A O 1
ATOM 1322 N N . GLN A 1 180 ? 6.720 13.996 -0.490 1.00 98.81 180 GLN A N 1
ATOM 1323 C CA . GLN A 1 180 ? 5.574 13.088 -0.432 1.00 98.81 180 GLN A CA 1
ATOM 1324 C C . GLN A 1 180 ? 5.747 12.056 0.688 1.00 98.81 180 GLN A C 1
ATOM 1326 O O . GLN A 1 180 ? 4.814 11.825 1.451 1.00 98.81 180 GLN A O 1
ATOM 1331 N N . ILE A 1 181 ? 6.949 11.484 0.835 1.00 98.88 181 ILE A N 1
ATOM 1332 C CA . ILE A 1 181 ? 7.266 10.560 1.935 1.00 98.88 181 ILE A CA 1
ATOM 1333 C C . ILE A 1 181 ? 7.105 11.257 3.288 1.00 98.88 181 ILE A C 1
ATOM 1335 O O . ILE A 1 181 ? 6.373 10.750 4.132 1.00 98.88 181 ILE A O 1
ATOM 1339 N N . ALA A 1 182 ? 7.721 12.429 3.472 1.00 98.81 182 ALA A N 1
ATOM 1340 C CA . ALA A 1 182 ? 7.658 13.166 4.732 1.00 98.81 182 ALA A CA 1
ATOM 1341 C C . ALA A 1 182 ? 6.211 13.494 5.127 1.00 98.81 182 ALA A C 1
ATOM 1343 O O . ALA A 1 182 ? 5.810 13.250 6.256 1.00 98.81 182 ALA A O 1
ATOM 1344 N N . THR A 1 183 ? 5.392 13.938 4.169 1.00 98.88 183 THR A N 1
ATOM 1345 C CA . THR A 1 183 ? 3.970 14.240 4.400 1.00 98.88 183 THR A CA 1
ATOM 1346 C C . THR A 1 183 ? 3.189 13.027 4.921 1.00 98.88 183 THR A C 1
ATOM 1348 O O . THR A 1 183 ? 2.343 13.162 5.805 1.00 98.88 183 THR A O 1
ATOM 1351 N N . LEU A 1 184 ? 3.458 11.835 4.379 1.00 98.88 184 LEU A N 1
ATOM 1352 C CA . LEU A 1 184 ? 2.820 10.592 4.819 1.00 98.88 184 LEU A CA 1
ATOM 1353 C C . LEU A 1 184 ? 3.314 10.180 6.216 1.00 98.88 184 LEU A C 1
ATOM 1355 O O . LEU A 1 184 ? 2.502 9.853 7.082 1.00 98.88 184 LEU A O 1
ATOM 1359 N N . GLU A 1 185 ? 4.628 10.217 6.444 1.00 98.62 185 GLU A N 1
ATOM 1360 C CA . GLU A 1 185 ? 5.239 9.821 7.718 1.00 98.62 185 GLU A CA 1
ATOM 1361 C C . GLU A 1 185 ? 4.850 10.759 8.869 1.00 98.62 185 GLU A C 1
ATOM 1363 O O . GLU A 1 185 ? 4.494 10.273 9.943 1.00 98.62 185 GLU A O 1
ATOM 1368 N N . ASP A 1 186 ? 4.819 12.075 8.637 1.00 98.62 186 ASP A N 1
ATOM 1369 C CA . ASP A 1 186 ? 4.387 13.084 9.615 1.00 98.62 186 ASP A CA 1
ATOM 1370 C C . ASP A 1 186 ? 2.924 12.883 10.041 1.00 98.62 186 ASP A C 1
ATOM 1372 O O . ASP A 1 186 ? 2.547 13.172 11.178 1.00 98.62 186 ASP A O 1
ATOM 1376 N N . ALA A 1 187 ? 2.090 12.344 9.147 1.00 98.38 187 ALA A N 1
ATOM 1377 C CA . ALA A 1 187 ? 0.715 11.974 9.457 1.00 98.38 187 ALA A CA 1
ATOM 1378 C C . ALA A 1 187 ? 0.597 10.643 10.224 1.00 98.38 187 ALA A C 1
ATOM 1380 O O . ALA A 1 187 ? -0.484 10.326 10.716 1.00 98.38 187 ALA A O 1
ATOM 1381 N N . GLY A 1 188 ? 1.675 9.864 10.337 1.00 97.88 188 GLY A N 1
ATOM 1382 C CA . GLY A 1 188 ? 1.687 8.545 10.972 1.00 97.88 188 GLY A CA 1
ATOM 1383 C C . GLY A 1 188 ? 1.431 7.373 10.019 1.00 97.88 188 GLY A C 1
ATOM 1384 O O . GLY A 1 188 ? 1.210 6.254 10.484 1.00 97.88 188 GLY A O 1
ATOM 1385 N N . ILE A 1 189 ? 1.471 7.593 8.700 1.00 98.62 189 ILE A N 1
ATOM 1386 C CA . ILE A 1 189 ? 1.413 6.518 7.701 1.00 98.62 189 ILE A CA 1
ATOM 1387 C C . ILE A 1 189 ? 2.800 5.878 7.594 1.00 98.62 189 ILE A C 1
ATOM 1389 O O . ILE A 1 189 ? 3.811 6.560 7.436 1.00 98.62 189 ILE A O 1
ATOM 1393 N N . ALA A 1 190 ? 2.867 4.548 7.660 1.00 98.62 190 ALA A N 1
ATOM 1394 C CA . ALA A 1 190 ? 4.128 3.837 7.513 1.00 98.62 190 ALA A CA 1
ATOM 1395 C C . ALA A 1 190 ? 4.564 3.835 6.045 1.00 98.62 190 ALA A C 1
ATOM 1397 O O . ALA A 1 190 ? 3.948 3.168 5.217 1.00 98.62 190 ALA A O 1
ATOM 1398 N N . VAL A 1 191 ? 5.651 4.530 5.718 1.00 98.75 191 VAL A N 1
ATOM 1399 C CA . VAL A 1 191 ? 6.246 4.451 4.382 1.00 98.75 191 VAL A CA 1
ATOM 1400 C C . VAL A 1 191 ? 7.370 3.419 4.372 1.00 98.75 191 VAL A C 1
ATOM 1402 O O . VAL A 1 191 ? 8.253 3.421 5.232 1.00 98.75 191 VAL A O 1
ATOM 1405 N N . VAL A 1 192 ? 7.331 2.515 3.395 1.00 98.56 192 VAL A N 1
ATOM 1406 C CA . VAL A 1 192 ? 8.365 1.495 3.173 1.00 98.56 192 VAL A CA 1
ATOM 1407 C C . VAL A 1 192 ? 8.850 1.532 1.726 1.00 98.56 192 VAL A C 1
ATOM 1409 O O . VAL A 1 192 ? 8.206 2.089 0.836 1.00 98.56 192 VAL A O 1
ATOM 1412 N N . SER A 1 193 ? 10.030 0.970 1.476 1.00 97.00 193 SER A N 1
ATOM 1413 C CA . SER A 1 193 ? 10.723 1.125 0.192 1.00 97.00 193 SER A CA 1
ATOM 1414 C C . SER A 1 193 ? 10.370 0.072 -0.860 1.00 97.00 193 SER A C 1
ATOM 1416 O O . SER A 1 193 ? 10.827 0.196 -1.994 1.00 97.00 193 SER A O 1
ATOM 1418 N N . SER A 1 194 ? 9.595 -0.964 -0.514 1.00 97.75 194 SER A N 1
ATOM 1419 C CA . SER A 1 194 ? 9.285 -2.068 -1.431 1.00 97.75 194 SER A CA 1
ATOM 1420 C C . SER A 1 194 ? 7.978 -2.785 -1.083 1.00 97.75 194 SER A C 1
ATOM 1422 O O . SER A 1 194 ? 7.570 -2.805 0.081 1.00 97.75 194 SER A O 1
ATOM 1424 N N . LEU A 1 195 ? 7.349 -3.410 -2.083 1.00 98.50 195 LEU A N 1
ATOM 1425 C CA . LEU A 1 195 ? 6.125 -4.198 -1.905 1.00 98.50 195 LEU A CA 1
ATOM 1426 C C . LEU A 1 195 ? 6.310 -5.429 -0.997 1.00 98.50 195 LEU A C 1
ATOM 1428 O O . LEU A 1 195 ? 5.424 -5.662 -0.173 1.00 98.50 195 LEU A O 1
ATOM 1432 N N . PRO A 1 196 ? 7.442 -6.170 -1.034 1.00 98.31 196 PRO A N 1
ATOM 1433 C CA . PRO A 1 196 ? 7.682 -7.255 -0.079 1.00 98.31 196 PRO A CA 1
ATOM 1434 C C . PRO A 1 196 ? 7.689 -6.799 1.382 1.00 98.31 196 PRO A C 1
ATOM 1436 O O . PRO A 1 196 ? 7.215 -7.522 2.247 1.00 98.31 196 PRO A O 1
ATOM 1439 N N . GLU A 1 197 ? 8.201 -5.599 1.677 1.00 98.50 197 GLU A N 1
ATOM 1440 C CA . GLU A 1 197 ? 8.140 -5.048 3.038 1.00 98.50 197 GLU A CA 1
ATOM 1441 C C . GLU A 1 197 ? 6.724 -4.600 3.403 1.00 98.50 197 GLU A C 1
ATOM 1443 O O . GLU A 1 197 ? 6.270 -4.872 4.510 1.00 98.50 197 GLU A O 1
ATOM 1448 N N . ALA A 1 198 ? 6.012 -3.961 2.469 1.00 98.44 198 ALA A N 1
ATOM 1449 C CA . ALA A 1 198 ? 4.658 -3.462 2.703 1.00 98.44 198 ALA A CA 1
ATOM 1450 C C . ALA A 1 198 ? 3.653 -4.584 2.987 1.00 98.44 198 ALA A C 1
ATOM 1452 O O . ALA A 1 198 ? 2.820 -4.448 3.871 1.00 98.44 198 ALA A O 1
ATOM 1453 N N . THR A 1 199 ? 3.743 -5.686 2.244 1.00 97.94 199 THR A N 1
ATOM 1454 C CA . THR A 1 199 ? 2.827 -6.836 2.351 1.00 97.94 199 THR A CA 1
ATOM 1455 C C . THR A 1 199 ? 3.187 -7.802 3.480 1.00 97.94 199 THR A C 1
ATOM 1457 O O . THR A 1 199 ? 2.406 -8.705 3.777 1.00 97.94 199 THR A O 1
ATOM 1460 N N . LEU A 1 200 ? 4.368 -7.654 4.091 1.00 96.62 200 LEU A N 1
ATOM 1461 C CA . LEU A 1 200 ? 4.813 -8.468 5.226 1.00 96.62 200 LEU A CA 1
ATOM 1462 C C . LEU A 1 200 ? 4.542 -7.802 6.588 1.00 96.62 200 LEU A C 1
ATOM 1464 O O . LEU A 1 200 ? 4.504 -8.504 7.601 1.00 96.62 200 LEU A O 1
ATOM 1468 N N . LEU A 1 201 ? 4.410 -6.471 6.614 1.00 93.06 201 LEU A N 1
ATOM 1469 C CA . LEU A 1 201 ? 4.200 -5.647 7.811 1.00 93.06 201 LEU A CA 1
ATOM 1470 C C . LEU A 1 201 ? 2.757 -5.700 8.329 1.00 93.06 201 LEU A C 1
ATOM 1472 O O . LEU A 1 201 ? 2.614 -5.911 9.558 1.00 93.06 201 LEU A O 1
#

InterPro domains:
  IPR005811 ATP-citrate synthase/succinyl-CoA ligase, C-terminal domain [PF00549] (49-199)
  IPR016102 Succinyl-CoA synthetase-like [G3DSA:3.40.50.261] (45-201)
  IPR016102 Succinyl-CoA synthetase-like [SSF52210] (52-198)

Sequence (201 aa):
GYTPAVARDENVWFASSLDEAARLACLLSRVTARRNAIAPVSSGFICGLYTGGTLAAEAAGLLAGHLGVEADDTHHHGMMLDADGHQIIDLGDDFYTVGRPHPMIDPALRNQLIADLGAKPQVRVLLLDVVIGFGATADPAASLVSAWQKACAARSDSQPLYAIATVTGTERDPQCRSQQIATLEDAGIAVVSSLPEATLL